Protein AF-A0A2P4T8M9-F1 (afdb_monomer)

Nearest PDB structures (foldseek):
  8hb0-assembly1_A  TM=9.190E-01  e=8.396E-16  Homo sapiens
  8hg7-assembly1_A  TM=9.127E-01  e=1.832E-15  Homo sapiens
  8hez-assembly1_A  TM=9.186E-01  e=4.626E-15  Homo sapiens
  7ynj-assembly1_A  TM=9.291E-01  e=1.227E-14  Homo sapiens
  8hin-assembly1_A  TM=9.058E-01  e=1.812E-14  Homo sapiens

Mean predicted aligned error: 9.79 Å

Sec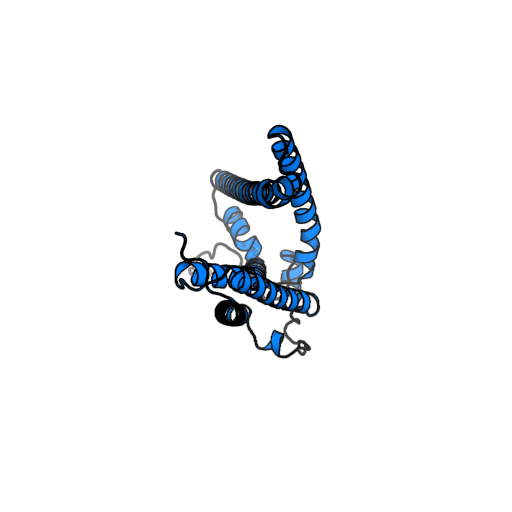ondary structure (DSSP, 8-state):
----------SS-GGGTS--SHHHHHHHHS-TT-SHHHHHHHHHHHHSPTTHHHHHHHHHHHHHHHHHHHHHHHHHHHIIIIIIHHH-TT--HHHHHHHHHHHHHHHHHHHHHHHHHHHHT-SS-HHHHHHHHHHHHHHHHHHHHHHHHH-TT--HHHHHHHHHHHHHHHHHHHHHHHHSPPPPTTSPP-S-HHHHT--HHHHHHHHHHHHHHHHHHHHHHSPPPP---

pLDDT: mean 81.2, std 16.47, range [28.23, 97.12]

Solvent-accessible surface area (backbone atoms only — not comparable to full-atom values): 12838 Å² total; per-residue (Å²): 135,88,81,88,69,91,70,76,78,70,89,60,68,56,73,79,46,59,41,84,50,44,67,61,16,31,74,77,55,76,20,52,72,35,27,70,85,53,38,63,66,47,49,45,65,73,70,43,57,90,64,58,34,59,52,52,53,51,52,52,52,51,53,50,51,51,53,52,50,51,54,42,50,54,52,19,48,49,46,35,58,66,48,46,36,66,78,40,79,83,66,50,71,72,52,47,54,50,51,26,54,51,44,36,54,51,53,51,53,52,54,61,67,44,50,63,57,66,61,66,66,60,53,62,61,66,66,57,54,56,48,44,56,44,36,35,58,46,29,21,56,51,29,46,52,51,40,59,71,76,34,95,58,60,25,72,68,5,42,51,53,9,36,52,51,20,43,50,54,22,49,50,53,52,52,50,43,72,74,52,63,83,69,59,93,93,54,87,80,82,61,58,68,79,63,69,76,47,52,56,69,60,47,20,55,51,41,19,51,54,14,37,49,39,21,50,52,38,18,69,77,40,82,72,67,78,86,84,121

Sequence (229 aa):
MQTHSRTFHCLCPPDAVACVDPEECTRVCGAAVGCSNIAYPKLVVELMPSGLRGLMIAVMMAALMSSLTSIFNSSSTLFTMDIWRRMRPGANERELLMVGRVVTVLLVALSVVWIPILQSSGGGQLYIYIQAVTSYLAPPVTAVFVLAVFWPRANEQGAFWGLMAGLALGLARMGLELAHPTPRCGVPDRRPWLLADLHYLHFAALLCATTGAVVVGGSLMTPPPPSDR

Organism: Bambusicola thoracicus (NCBI:txid9083)

Radius of gyration: 24.25 Å; Cα contacts (8 Å, |Δi|>4): 192; chains: 1; bounding box: 42×49×86 Å

Foldseek 3Di:
DDDDDPDPPPQDDCCQFPPPAQVSQCVRCVASQTNPQCVVLVCLCRPDDPPSSVVVVVVVVVVVVVVLCVVLQVVLCCCLPVPVCVVPVPDDPVRSVVSSVVSSVVVVVVVVVCVVLLSVLGHDDVVLVVVLLCLQQVLLVVLLVVCVVPPQLQDPQLNVVLNVVLNVVSVVLVVLCSVQRDDDPPDDRPRDPCNPVDDSNNVSVVSNVSSNVSRVVRSVPDDGDPPPD

Structure (mmCIF, N/CA/C/O backbone):
data_AF-A0A2P4T8M9-F1
#
_entry.id   AF-A0A2P4T8M9-F1
#
loop_
_atom_site.group_PDB
_atom_site.id
_atom_site.type_symbol
_atom_site.label_atom_id
_atom_site.label_alt_id
_atom_site.label_comp_id
_atom_site.label_asym_id
_atom_site.label_entity_id
_atom_site.label_seq_id
_atom_site.pdbx_PDB_ins_code
_atom_site.Cartn_x
_atom_site.Cartn_y
_atom_site.Cartn_z
_atom_site.occupancy
_atom_site.B_iso_or_equiv
_atom_site.auth_seq_id
_atom_site.auth_comp_id
_atom_site.auth_asym_id
_atom_site.auth_atom_id
_atom_site.pdbx_PDB_model_num
ATOM 1 N N . MET A 1 1 ? 11.685 -6.786 -59.386 1.00 32.84 1 MET A N 1
ATOM 2 C CA . MET A 1 1 ? 10.394 -6.181 -59.772 1.00 32.84 1 MET A CA 1
ATOM 3 C C . MET A 1 1 ? 9.628 -5.927 -58.488 1.00 32.84 1 MET A C 1
ATOM 5 O O . MET A 1 1 ? 9.461 -6.836 -57.690 1.00 32.84 1 MET A O 1
ATOM 9 N N . GLN A 1 2 ? 9.364 -4.657 -58.230 1.00 32.03 2 GLN A N 1
ATOM 10 C CA . GLN A 1 2 ? 9.046 -4.068 -56.936 1.00 32.03 2 GLN A CA 1
ATOM 11 C C . GLN A 1 2 ? 7.532 -4.139 -56.711 1.00 32.03 2 GLN A C 1
ATOM 13 O O . GLN A 1 2 ? 6.784 -3.387 -57.327 1.00 32.03 2 GLN A O 1
ATOM 18 N N . THR A 1 3 ? 7.059 -5.059 -55.872 1.00 28.23 3 THR A N 1
ATOM 19 C CA . THR A 1 3 ? 5.654 -5.083 -55.448 1.00 28.23 3 THR A CA 1
ATOM 20 C C . THR A 1 3 ? 5.484 -4.191 -54.229 1.00 28.23 3 THR A C 1
ATOM 22 O O . THR A 1 3 ? 5.778 -4.572 -53.099 1.00 28.23 3 THR A O 1
ATOM 25 N N . HIS A 1 4 ? 5.019 -2.973 -54.505 1.00 36.56 4 HIS A N 1
ATOM 26 C CA . HIS A 1 4 ? 4.410 -2.056 -53.553 1.00 36.56 4 HIS A CA 1
ATOM 27 C C . HIS A 1 4 ? 3.326 -2.783 -52.743 1.00 36.56 4 HIS A C 1
ATOM 29 O O . HIS A 1 4 ? 2.222 -3.003 -53.235 1.00 36.56 4 HIS A O 1
ATOM 35 N N . SER A 1 5 ? 3.624 -3.109 -51.488 1.00 30.94 5 SER A N 1
ATOM 36 C CA . SER A 1 5 ? 2.603 -3.330 -50.469 1.00 30.94 5 SER A CA 1
ATOM 37 C C . SER A 1 5 ? 2.742 -2.196 -49.467 1.00 30.94 5 SER A C 1
ATOM 39 O O . SER A 1 5 ? 3.822 -1.968 -48.928 1.00 30.94 5 SER A O 1
ATOM 41 N N . ARG A 1 6 ? 1.677 -1.407 -49.312 1.00 34.75 6 ARG A N 1
ATOM 42 C CA . ARG A 1 6 ? 1.600 -0.276 -48.383 1.00 34.75 6 ARG A CA 1
ATOM 43 C C . ARG A 1 6 ? 1.702 -0.804 -46.949 1.00 34.75 6 ARG A C 1
ATOM 45 O O . ARG A 1 6 ? 0.687 -1.046 -46.305 1.00 34.75 6 ARG A O 1
ATOM 52 N N . THR A 1 7 ? 2.915 -0.987 -46.449 1.00 30.83 7 THR A N 1
ATOM 53 C CA . THR A 1 7 ? 3.170 -1.174 -45.026 1.00 30.83 7 THR A CA 1
ATOM 54 C C . THR A 1 7 ? 2.994 0.175 -44.349 1.00 30.83 7 THR A C 1
ATOM 56 O O . THR A 1 7 ? 3.831 1.070 -44.451 1.00 30.83 7 THR A O 1
ATOM 59 N N . PHE A 1 8 ? 1.869 0.335 -43.653 1.00 30.20 8 PHE A N 1
ATOM 60 C CA . PHE A 1 8 ? 1.842 1.217 -42.495 1.00 30.20 8 PHE A CA 1
ATOM 61 C C . PHE A 1 8 ? 3.068 0.862 -41.651 1.00 30.20 8 PHE A C 1
ATOM 63 O O . PHE A 1 8 ? 3.209 -0.279 -41.214 1.00 30.20 8 PHE A O 1
ATOM 70 N N . HIS A 1 9 ? 3.988 1.810 -41.494 1.00 31.00 9 HIS A N 1
ATOM 71 C CA . HIS A 1 9 ? 5.084 1.695 -40.548 1.00 31.00 9 HIS A CA 1
ATOM 72 C C . HIS A 1 9 ? 4.468 1.523 -39.149 1.00 31.00 9 HIS A C 1
ATOM 74 O O . HIS A 1 9 ? 4.110 2.498 -38.492 1.00 31.00 9 HIS A O 1
ATOM 80 N N . CYS A 1 10 ? 4.305 0.280 -38.694 1.00 33.50 10 CYS A N 1
ATOM 81 C CA . CYS A 1 10 ? 4.175 -0.019 -37.276 1.00 33.50 10 CYS A CA 1
ATOM 82 C C . CYS A 1 10 ? 5.500 0.412 -36.640 1.00 33.50 10 CYS A C 1
ATOM 84 O O . CYS A 1 10 ? 6.525 -0.240 -36.813 1.00 33.50 10 CYS A O 1
ATOM 86 N N . LEU A 1 11 ? 5.492 1.578 -35.994 1.00 40.56 11 LEU A N 1
ATOM 87 C CA . LEU A 1 11 ? 6.675 2.312 -35.534 1.00 40.56 11 LEU A CA 1
ATOM 88 C C . LEU A 1 11 ? 7.393 1.667 -34.322 1.00 40.56 11 LEU A C 1
ATOM 90 O O . LEU A 1 11 ? 8.182 2.326 -33.659 1.00 40.56 11 LEU A O 1
ATOM 94 N N . CYS A 1 12 ? 7.136 0.394 -34.018 1.00 38.59 12 CYS A N 1
ATOM 95 C CA . CYS A 1 12 ? 7.795 -0.338 -32.940 1.00 38.59 12 CYS A CA 1
ATOM 96 C C . CYS A 1 12 ? 7.957 -1.801 -33.388 1.00 38.59 12 CYS A C 1
ATOM 98 O O . CYS A 1 12 ? 6.949 -2.412 -33.756 1.00 38.59 12 CYS A O 1
ATOM 100 N N . PRO A 1 13 ? 9.175 -2.373 -33.422 1.00 42.28 13 PRO A N 1
ATOM 101 C CA . PRO A 1 13 ? 9.333 -3.786 -33.733 1.00 42.28 13 PRO A CA 1
ATOM 102 C C . PRO A 1 13 ? 8.580 -4.603 -32.665 1.00 42.28 13 PRO A C 1
ATOM 104 O O . PRO A 1 13 ? 8.885 -4.456 -31.476 1.00 42.28 13 PRO A O 1
ATOM 107 N N . PRO A 1 14 ? 7.583 -5.429 -33.044 1.00 50.16 14 PRO A N 1
ATOM 108 C CA . PRO A 1 14 ? 6.792 -6.217 -32.092 1.00 50.16 14 PRO A CA 1
ATOM 109 C C . PRO A 1 14 ? 7.687 -7.090 -31.202 1.00 50.16 14 PRO A C 1
ATOM 111 O O . PRO A 1 14 ? 7.408 -7.250 -30.018 1.00 50.16 14 PRO A O 1
ATOM 114 N N . ASP A 1 15 ? 8.836 -7.507 -31.726 1.00 51.59 15 ASP A N 1
ATOM 115 C CA . ASP A 1 15 ? 9.839 -8.355 -31.078 1.00 51.59 15 ASP A CA 1
ATOM 116 C C . ASP A 1 15 ? 10.453 -7.740 -29.806 1.00 51.59 15 ASP A C 1
ATOM 118 O O . ASP A 1 15 ? 11.008 -8.446 -28.968 1.00 51.59 15 ASP A O 1
ATOM 122 N N . ALA A 1 16 ? 10.356 -6.416 -29.631 1.00 54.97 16 ALA A N 1
ATOM 123 C CA . ALA A 1 16 ? 11.050 -5.691 -28.569 1.00 54.97 16 ALA A CA 1
ATOM 124 C C . ALA A 1 16 ? 10.139 -5.245 -27.407 1.00 54.97 16 ALA A C 1
ATOM 126 O O . ALA A 1 16 ? 10.646 -4.700 -26.419 1.00 54.97 16 ALA A O 1
ATOM 127 N N . VAL A 1 17 ? 8.819 -5.428 -27.537 1.00 56.12 17 VAL A N 1
ATOM 128 C CA . VAL A 1 17 ? 7.802 -5.050 -26.531 1.00 56.12 17 VAL A CA 1
ATOM 129 C C . VAL A 1 17 ? 6.754 -6.155 -26.330 1.00 56.12 17 VAL A C 1
ATOM 131 O O . VAL A 1 17 ? 6.249 -6.325 -25.220 1.00 56.12 17 VAL A O 1
ATOM 134 N N . ALA A 1 18 ? 6.484 -6.946 -27.370 1.00 55.91 18 ALA A N 1
ATOM 135 C CA . ALA A 1 18 ? 5.624 -8.123 -27.375 1.00 55.91 18 ALA A CA 1
ATOM 136 C C . ALA A 1 18 ? 6.460 -9.359 -27.747 1.00 55.91 18 ALA A C 1
ATOM 138 O O . ALA A 1 18 ? 6.307 -9.951 -28.811 1.00 55.91 18 ALA A O 1
ATOM 139 N N . CYS A 1 19 ? 7.392 -9.727 -26.871 1.00 63.16 19 CYS A N 1
ATOM 140 C CA . CYS A 1 19 ? 8.111 -10.987 -26.999 1.00 63.16 19 CYS A CA 1
ATOM 141 C C . CYS A 1 19 ? 7.159 -12.152 -26.664 1.00 63.16 19 CYS A C 1
ATOM 143 O O . CYS A 1 19 ? 6.413 -12.094 -25.684 1.00 63.16 19 CYS A O 1
ATOM 145 N N . VAL A 1 20 ? 7.157 -13.182 -27.511 1.00 62.88 20 VAL A N 1
ATOM 146 C CA . VAL A 1 20 ? 6.341 -14.398 -27.336 1.00 62.88 20 VAL A CA 1
ATOM 147 C C . VAL A 1 20 ? 7.166 -15.512 -26.679 1.00 62.88 20 VAL A C 1
ATOM 149 O O . VAL A 1 20 ? 6.620 -16.318 -25.928 1.00 62.88 20 VAL A O 1
ATOM 152 N N . ASP A 1 21 ? 8.486 -15.513 -26.898 1.00 69.69 21 ASP A N 1
ATOM 153 C CA . ASP A 1 21 ? 9.412 -16.510 -26.360 1.00 69.69 21 ASP A CA 1
ATOM 154 C C . ASP A 1 21 ? 9.940 -16.128 -24.959 1.00 69.69 21 ASP A C 1
ATOM 156 O O . ASP A 1 21 ? 10.586 -15.084 -24.805 1.00 69.69 21 ASP A O 1
ATOM 160 N N . PRO A 1 22 ? 9.740 -16.973 -23.923 1.00 67.19 22 PRO A N 1
ATOM 161 C CA . PRO A 1 22 ? 10.106 -16.661 -22.535 1.00 67.19 22 PRO A CA 1
ATOM 162 C C . PRO A 1 22 ? 11.602 -16.395 -22.305 1.00 67.19 22 PRO A C 1
ATOM 164 O O . PRO A 1 22 ? 11.967 -15.602 -21.429 1.00 67.19 22 PRO A O 1
ATOM 167 N N . GLU A 1 23 ? 12.477 -17.056 -23.066 1.00 73.12 23 GLU A N 1
ATOM 168 C CA . GLU A 1 23 ? 13.934 -16.900 -22.959 1.00 73.12 23 GLU A CA 1
ATOM 169 C C . GLU A 1 23 ? 14.396 -15.548 -23.517 1.00 73.12 23 GLU A C 1
ATOM 171 O O . GLU A 1 23 ? 15.140 -14.826 -22.847 1.00 73.12 23 GLU A O 1
ATOM 176 N N . GLU A 1 24 ? 13.874 -15.147 -24.680 1.00 71.25 24 GLU A N 1
ATOM 177 C CA . GLU A 1 24 ? 14.165 -13.842 -25.282 1.00 71.25 24 GLU A CA 1
ATOM 178 C C . GLU A 1 24 ? 13.563 -12.705 -24.438 1.00 71.25 24 GLU A C 1
ATOM 180 O O . GLU A 1 24 ? 14.235 -11.709 -24.159 1.00 71.25 24 GLU A O 1
ATOM 185 N N . CYS A 1 25 ? 12.344 -12.891 -23.909 1.00 70.56 25 CYS A N 1
ATOM 186 C CA . CYS A 1 25 ? 11.736 -11.964 -22.951 1.00 70.56 25 CYS A CA 1
ATOM 187 C C . CYS A 1 25 ? 12.605 -11.762 -21.701 1.00 70.56 25 CYS A C 1
ATOM 189 O O . CYS A 1 25 ? 12.804 -10.633 -21.242 1.00 70.56 25 CYS A O 1
ATOM 191 N N . THR A 1 26 ? 13.159 -12.844 -21.150 1.00 73.19 26 THR A N 1
ATOM 192 C CA . THR A 1 26 ? 14.028 -12.766 -19.968 1.00 73.19 26 THR A CA 1
ATOM 193 C C . THR A 1 26 ? 15.333 -12.043 -20.294 1.00 73.19 26 THR A C 1
ATOM 195 O O . THR A 1 26 ? 15.782 -11.214 -19.503 1.00 73.19 26 THR A O 1
ATOM 198 N N . ARG A 1 27 ? 15.913 -12.288 -21.474 1.00 71.50 27 ARG A N 1
ATOM 199 C CA . ARG A 1 27 ? 17.153 -11.643 -21.921 1.00 71.50 27 ARG A CA 1
ATOM 200 C C . ARG A 1 27 ? 16.994 -10.139 -22.148 1.00 71.50 27 ARG A C 1
ATOM 202 O O . ARG A 1 27 ? 17.877 -9.373 -21.776 1.00 71.50 27 ARG A O 1
ATOM 209 N N . VAL A 1 28 ? 15.890 -9.716 -22.763 1.00 69.44 28 VAL A N 1
ATOM 210 C CA . VAL A 1 28 ? 15.664 -8.312 -23.145 1.00 69.44 28 VAL A CA 1
ATOM 211 C C . VAL A 1 28 ? 15.044 -7.500 -22.005 1.00 69.44 28 VAL A C 1
ATOM 213 O O . VAL A 1 28 ? 15.382 -6.331 -21.828 1.00 69.44 28 VAL A O 1
ATOM 216 N N . CYS A 1 29 ? 14.141 -8.101 -21.227 1.00 71.31 29 CYS A N 1
ATOM 217 C CA . CYS A 1 29 ? 13.274 -7.385 -20.286 1.00 71.31 29 CYS A CA 1
ATOM 218 C C . CYS A 1 29 ? 13.450 -7.817 -18.827 1.00 71.31 29 CYS A C 1
ATOM 220 O O . CYS A 1 29 ? 12.829 -7.228 -17.943 1.00 71.31 29 CYS A O 1
ATOM 222 N N . GLY A 1 30 ? 14.277 -8.832 -18.555 1.00 68.81 30 GLY A N 1
ATOM 223 C CA . GLY A 1 30 ? 14.476 -9.377 -17.209 1.00 68.81 30 GLY A CA 1
ATOM 224 C C . GLY A 1 30 ? 13.252 -10.111 -16.649 1.00 68.81 30 GLY A C 1
ATOM 225 O O . GLY A 1 30 ? 13.243 -10.471 -15.475 1.00 68.81 30 GLY A O 1
ATOM 226 N N . ALA A 1 31 ? 12.214 -10.324 -17.464 1.00 68.12 31 ALA A N 1
ATOM 227 C CA . ALA A 1 31 ? 10.965 -10.964 -17.072 1.00 68.12 31 ALA A CA 1
ATOM 228 C C . ALA A 1 31 ? 10.451 -11.871 -18.195 1.00 68.12 31 ALA A C 1
ATOM 230 O O . ALA A 1 31 ? 10.307 -11.435 -19.333 1.00 68.12 31 ALA A O 1
ATOM 231 N N . ALA A 1 32 ? 10.115 -13.117 -17.857 1.00 63.56 32 ALA A N 1
ATOM 232 C CA . ALA A 1 32 ? 9.674 -14.131 -18.820 1.00 63.56 32 ALA A CA 1
ATOM 233 C C . ALA A 1 32 ? 8.254 -13.908 -19.380 1.00 63.56 32 ALA A C 1
ATOM 235 O O . ALA A 1 32 ? 7.875 -14.552 -20.349 1.00 63.56 32 ALA A O 1
ATOM 236 N N . VAL A 1 33 ? 7.461 -13.020 -18.769 1.00 65.31 33 VAL A N 1
ATOM 237 C CA . VAL A 1 33 ? 6.037 -12.797 -19.101 1.00 65.31 33 VAL A CA 1
ATOM 238 C C . VAL A 1 33 ? 5.776 -11.592 -20.004 1.00 65.31 33 VAL A C 1
ATOM 240 O O . VAL A 1 33 ? 4.626 -11.271 -20.292 1.00 65.31 33 VAL A O 1
ATOM 243 N N . GLY A 1 34 ? 6.835 -10.890 -20.407 1.00 69.12 34 GLY A N 1
ATOM 244 C CA . GLY A 1 34 ? 6.752 -9.762 -21.326 1.00 69.12 34 GLY A CA 1
ATOM 245 C C . GLY A 1 34 ? 7.276 -8.439 -20.773 1.00 69.12 34 GLY A C 1
ATOM 246 O O . GLY A 1 34 ? 7.565 -8.264 -19.589 1.00 69.12 34 GLY A O 1
ATOM 247 N N . CYS A 1 35 ? 7.379 -7.468 -21.677 1.00 73.81 35 CYS A N 1
ATOM 248 C CA . CYS A 1 35 ? 8.095 -6.205 -21.486 1.00 73.81 35 CYS A CA 1
ATOM 249 C C . CYS A 1 35 ? 7.180 -5.028 -21.105 1.00 73.81 35 CYS A C 1
ATOM 251 O O . CYS A 1 35 ? 7.539 -3.863 -21.282 1.00 73.81 35 CYS A O 1
ATOM 253 N N . SER A 1 36 ? 5.985 -5.310 -20.579 1.00 78.75 36 SER A N 1
ATOM 254 C CA . SER A 1 36 ? 4.930 -4.308 -20.367 1.00 78.75 36 SER A CA 1
ATOM 255 C C . SER A 1 36 ? 5.363 -3.124 -19.492 1.00 78.75 36 SER A C 1
ATOM 257 O O . SER A 1 36 ? 4.905 -2.009 -19.717 1.00 78.75 36 SER A O 1
ATOM 259 N N . ASN A 1 37 ? 6.253 -3.341 -18.518 1.00 81.00 37 ASN A N 1
ATOM 260 C CA . ASN A 1 37 ? 6.717 -2.285 -17.608 1.00 81.00 37 ASN A CA 1
ATOM 261 C C . ASN A 1 37 ? 7.644 -1.266 -18.304 1.00 81.00 37 ASN A C 1
ATOM 263 O O . ASN A 1 37 ? 7.690 -0.106 -17.902 1.00 81.00 37 ASN A O 1
ATOM 267 N N . ILE A 1 38 ? 8.372 -1.683 -19.348 1.00 80.25 38 ILE A N 1
ATOM 268 C CA . ILE A 1 38 ? 9.314 -0.827 -20.094 1.00 80.25 38 ILE A CA 1
ATOM 269 C C . ILE A 1 38 ? 8.729 -0.296 -21.407 1.00 80.25 38 ILE A C 1
ATOM 271 O O . ILE A 1 38 ? 9.348 0.545 -22.058 1.00 80.25 38 ILE A O 1
ATOM 275 N N . ALA A 1 39 ? 7.535 -0.761 -21.784 1.00 83.50 39 ALA A N 1
ATOM 276 C CA . ALA A 1 39 ? 6.872 -0.410 -23.033 1.00 83.50 39 ALA A CA 1
ATOM 277 C C . ALA A 1 39 ? 6.708 1.107 -23.195 1.00 83.50 39 ALA A C 1
ATOM 279 O O . ALA A 1 39 ? 7.088 1.668 -24.219 1.00 83.50 39 ALA A O 1
ATOM 280 N N . TYR A 1 40 ? 6.200 1.784 -22.161 1.00 86.00 40 TYR A N 1
ATOM 281 C CA . TYR A 1 40 ? 5.934 3.220 -22.220 1.00 86.00 40 TYR A CA 1
ATOM 282 C C . TYR A 1 40 ? 7.216 4.073 -22.324 1.00 86.00 40 TYR A C 1
ATOM 284 O O . TYR A 1 40 ? 7.309 4.874 -23.257 1.00 86.00 40 TYR A O 1
ATOM 292 N N . PRO A 1 41 ? 8.249 3.891 -21.469 1.00 85.38 41 PRO A N 1
ATOM 293 C CA . PRO A 1 41 ? 9.521 4.599 -21.634 1.00 85.38 41 PRO A CA 1
ATOM 294 C C . PRO A 1 41 ? 10.192 4.349 -22.988 1.00 85.38 41 PRO A C 1
ATOM 296 O O . PRO A 1 41 ? 10.767 5.267 -23.570 1.00 85.38 41 PRO A O 1
ATOM 299 N N . LYS A 1 42 ? 10.105 3.120 -23.508 1.00 83.56 42 LYS A N 1
ATOM 300 C CA . LYS A 1 42 ? 10.696 2.750 -24.797 1.00 83.56 42 LYS A CA 1
ATOM 301 C C . LYS A 1 42 ? 10.000 3.450 -25.962 1.00 83.56 42 LYS A C 1
ATOM 303 O O . LYS A 1 42 ? 10.670 4.070 -26.781 1.00 83.56 42 LYS A O 1
ATOM 308 N N . LEU A 1 43 ? 8.667 3.470 -25.952 1.00 85.12 43 LEU A N 1
ATOM 309 C CA . LEU A 1 43 ? 7.853 4.213 -26.913 1.00 85.12 43 LEU A CA 1
ATOM 310 C C . LEU A 1 43 ? 8.204 5.709 -26.918 1.00 85.12 43 LEU A C 1
ATOM 312 O O . LEU A 1 43 ? 8.365 6.324 -27.968 1.00 85.12 43 LEU A O 1
ATOM 316 N N . VAL A 1 44 ? 8.376 6.289 -25.729 1.00 86.75 44 VAL A N 1
ATOM 317 C CA . VAL A 1 44 ? 8.754 7.696 -25.553 1.00 86.75 44 VAL A CA 1
ATOM 318 C C . VAL A 1 44 ? 10.120 8.010 -26.171 1.00 86.75 44 VAL A C 1
ATOM 320 O O . VAL A 1 44 ? 10.306 9.076 -26.755 1.00 86.75 44 VAL A O 1
ATOM 323 N N . VAL A 1 45 ? 11.077 7.092 -26.050 1.00 86.44 45 VAL A N 1
ATOM 324 C CA . VAL A 1 45 ? 12.442 7.270 -26.558 1.00 86.44 45 VAL A CA 1
ATOM 325 C C . VAL A 1 45 ? 12.539 7.043 -28.068 1.00 86.44 45 VAL A C 1
ATOM 327 O O . VAL A 1 45 ? 13.322 7.739 -28.716 1.00 86.44 45 VAL A O 1
ATOM 330 N N . GLU A 1 46 ? 11.771 6.096 -28.610 1.00 83.75 46 GLU A N 1
ATOM 331 C CA . GLU A 1 46 ? 11.823 5.697 -30.024 1.00 83.75 46 GLU A CA 1
ATOM 332 C C . GLU A 1 46 ? 10.962 6.584 -30.934 1.00 83.75 46 GLU A C 1
ATOM 334 O O . GLU A 1 46 ? 11.361 6.853 -32.065 1.00 83.75 46 GLU A O 1
ATOM 339 N N . LEU A 1 47 ? 9.805 7.065 -30.461 1.00 84.88 47 LEU A N 1
ATOM 340 C CA . LEU A 1 47 ? 8.854 7.788 -31.316 1.00 84.88 47 LEU A CA 1
ATOM 341 C C . LEU A 1 47 ? 9.014 9.308 -31.307 1.00 84.88 47 LEU A C 1
ATOM 343 O O . LEU A 1 47 ? 8.596 9.968 -32.259 1.00 84.88 47 LEU A O 1
ATOM 347 N N . MET A 1 48 ? 9.536 9.892 -30.225 1.00 85.81 48 MET A N 1
ATOM 348 C CA . MET A 1 48 ? 9.497 11.347 -30.068 1.00 85.81 48 MET A CA 1
ATOM 349 C C . MET A 1 48 ? 10.717 12.059 -30.657 1.00 85.81 48 MET A C 1
ATOM 351 O O . MET A 1 48 ? 11.851 11.607 -30.479 1.00 85.81 48 MET A O 1
ATOM 355 N N . PRO A 1 49 ? 10.507 13.224 -31.299 1.00 89.69 49 PRO A N 1
ATOM 356 C CA . PRO A 1 49 ? 11.588 14.007 -31.876 1.00 89.69 49 PRO A CA 1
ATOM 357 C C . PRO A 1 49 ? 12.517 14.578 -30.794 1.00 89.69 49 PRO A C 1
ATOM 359 O O . PRO A 1 49 ? 12.153 14.744 -29.620 1.00 89.69 49 PRO A O 1
ATOM 362 N N . SER A 1 50 ? 13.742 14.910 -31.207 1.00 86.38 50 SER A N 1
ATOM 363 C CA . SER A 1 50 ? 14.737 15.576 -30.363 1.00 86.38 50 SER A CA 1
ATOM 364 C C . SER A 1 50 ? 14.164 16.852 -29.736 1.00 86.38 50 SER A C 1
ATOM 366 O O . SER A 1 50 ? 13.477 17.622 -30.402 1.00 86.38 50 SER A O 1
ATOM 368 N N . GLY A 1 51 ? 14.429 17.079 -28.449 1.00 87.25 51 GLY A N 1
ATOM 369 C CA . GLY A 1 51 ? 13.800 18.144 -27.658 1.00 87.25 51 GLY A CA 1
ATOM 370 C C . GLY A 1 51 ? 12.611 17.629 -26.844 1.00 87.25 51 GLY A C 1
ATOM 371 O O . GLY A 1 51 ? 12.700 17.574 -25.617 1.00 87.25 51 GLY A O 1
ATOM 372 N N . LEU A 1 52 ? 11.547 17.150 -27.501 1.00 89.12 52 LEU A N 1
ATOM 373 C CA . LEU A 1 52 ? 10.365 16.598 -26.814 1.00 89.12 52 LEU A CA 1
ATOM 374 C C . LEU A 1 52 ? 10.682 15.317 -26.035 1.00 89.12 52 LEU A C 1
ATOM 376 O O . LEU A 1 52 ? 10.174 15.125 -24.931 1.00 89.12 52 LEU A O 1
ATOM 380 N N . ARG A 1 53 ? 11.593 14.481 -26.549 1.00 88.69 53 ARG A N 1
ATOM 381 C CA . ARG A 1 53 ? 12.103 13.315 -25.811 1.00 88.69 53 ARG A CA 1
ATOM 382 C C . ARG A 1 53 ? 12.706 13.705 -24.455 1.00 88.69 53 ARG A C 1
ATOM 384 O O . ARG A 1 53 ? 12.425 13.060 -23.450 1.00 88.69 53 ARG A O 1
ATOM 391 N N . GLY A 1 54 ? 13.530 14.756 -24.423 1.00 90.81 54 GLY A N 1
ATOM 392 C CA . GLY A 1 54 ? 14.167 15.234 -23.191 1.00 90.81 54 GLY A CA 1
ATOM 393 C C . GLY A 1 54 ? 13.149 15.813 -22.211 1.00 90.81 54 GLY A C 1
ATOM 394 O O . GLY A 1 54 ? 13.177 15.477 -21.028 1.00 90.81 54 GLY A O 1
ATOM 395 N N . LEU A 1 55 ? 12.202 16.603 -22.729 1.00 93.81 55 LEU A N 1
ATOM 396 C CA . LEU A 1 55 ? 11.086 17.144 -21.953 1.00 93.81 55 LEU A CA 1
ATOM 397 C C . LEU A 1 55 ? 10.286 16.024 -21.270 1.00 93.81 55 LEU A C 1
ATOM 399 O O . LEU A 1 55 ? 10.031 16.088 -20.072 1.00 93.81 55 LEU A O 1
ATOM 403 N N . MET A 1 56 ? 9.931 14.973 -22.006 1.00 94.06 56 MET A N 1
ATOM 404 C CA . MET A 1 56 ? 9.092 13.890 -21.486 1.00 94.06 56 MET A CA 1
ATOM 405 C C . MET A 1 56 ? 9.802 13.031 -20.440 1.00 94.06 56 MET A C 1
ATOM 407 O O . MET A 1 56 ? 9.190 12.659 -19.440 1.00 94.06 56 MET A O 1
ATOM 411 N N . ILE A 1 57 ? 11.102 12.771 -20.609 1.00 92.19 57 ILE A N 1
ATOM 412 C CA . ILE A 1 57 ? 11.898 12.089 -19.578 1.00 92.19 57 ILE A CA 1
ATOM 413 C C . ILE A 1 57 ? 11.993 12.959 -18.316 1.00 92.19 57 ILE A C 1
ATOM 415 O O . ILE A 1 57 ? 11.836 12.441 -17.210 1.00 92.19 57 ILE A O 1
ATOM 419 N N . ALA A 1 58 ? 12.189 14.274 -18.463 1.00 94.25 58 ALA A N 1
ATOM 420 C CA . ALA A 1 58 ? 12.230 15.198 -17.332 1.00 94.25 58 ALA A CA 1
ATOM 421 C C . ALA A 1 58 ? 10.894 15.235 -16.570 1.00 94.25 58 ALA A C 1
ATOM 423 O O . ALA A 1 58 ? 10.890 15.121 -15.345 1.00 94.25 58 ALA A O 1
ATOM 424 N N . VAL A 1 59 ? 9.762 15.318 -17.280 1.00 95.38 59 VAL A N 1
ATOM 425 C CA . VAL A 1 59 ? 8.416 15.286 -16.679 1.00 95.38 59 VAL A CA 1
ATOM 426 C C . VAL A 1 59 ? 8.167 13.968 -15.947 1.00 95.38 59 VAL A C 1
ATOM 428 O O . VAL A 1 59 ? 7.667 13.982 -14.826 1.00 95.38 59 VAL A O 1
ATOM 431 N N . MET A 1 60 ? 8.557 12.834 -16.533 1.00 94.06 60 MET A N 1
ATOM 432 C CA . MET A 1 60 ? 8.414 11.525 -15.893 1.00 94.06 60 MET A CA 1
ATOM 433 C C . MET A 1 60 ? 9.216 11.446 -14.588 1.00 94.06 60 MET A C 1
ATOM 435 O O . MET A 1 60 ? 8.677 11.038 -13.562 1.00 94.06 60 MET A O 1
ATOM 439 N N . MET A 1 61 ? 10.474 11.898 -14.592 1.00 94.88 61 MET A N 1
ATOM 440 C CA . MET A 1 61 ? 11.305 11.932 -13.383 1.00 94.88 61 MET A CA 1
ATOM 441 C C . MET A 1 61 ? 10.742 12.885 -12.323 1.00 94.88 61 MET A C 1
ATOM 443 O O . MET A 1 61 ? 10.706 12.537 -11.143 1.00 94.88 61 MET A O 1
ATOM 447 N N . ALA A 1 62 ? 10.246 14.057 -12.729 1.00 96.69 62 ALA A N 1
ATOM 448 C CA . ALA A 1 62 ? 9.613 15.012 -11.823 1.00 96.69 62 ALA A CA 1
ATOM 449 C C . ALA A 1 62 ? 8.334 14.444 -11.179 1.00 96.69 62 ALA A C 1
ATOM 451 O O . ALA A 1 62 ? 8.150 14.557 -9.966 1.00 96.69 62 ALA A O 1
ATOM 452 N N . ALA A 1 63 ? 7.478 13.782 -11.964 1.00 96.19 63 ALA A N 1
ATOM 453 C CA . ALA A 1 63 ? 6.257 13.142 -11.474 1.00 96.19 63 ALA A CA 1
ATOM 454 C C . ALA A 1 63 ? 6.554 11.996 -10.488 1.00 96.19 63 ALA A C 1
ATOM 456 O O . ALA A 1 63 ? 5.891 11.875 -9.452 1.00 96.19 63 ALA A O 1
ATOM 457 N N . LEU A 1 64 ? 7.589 11.194 -10.767 1.00 94.94 64 LEU A N 1
ATOM 458 C CA . LEU A 1 64 ? 8.064 10.145 -9.861 1.00 94.94 64 LEU A CA 1
ATOM 459 C C . LEU A 1 64 ? 8.577 10.737 -8.543 1.00 94.94 64 LEU A C 1
ATOM 461 O O . LEU A 1 64 ? 8.148 10.303 -7.475 1.00 94.94 64 LEU A O 1
ATOM 465 N N . MET A 1 65 ? 9.427 11.768 -8.603 1.00 95.81 65 MET A N 1
ATOM 466 C CA . MET A 1 65 ? 9.938 12.449 -7.408 1.00 95.81 65 MET A CA 1
ATOM 467 C C . MET A 1 65 ? 8.814 13.050 -6.558 1.00 95.81 65 MET A C 1
ATOM 469 O O . MET A 1 65 ? 8.842 12.935 -5.332 1.00 95.81 65 MET A O 1
ATOM 473 N N . SER A 1 66 ? 7.803 13.653 -7.189 1.00 97.12 66 SER A N 1
ATOM 474 C CA . SER A 1 66 ? 6.645 14.220 -6.489 1.00 97.12 66 SER A CA 1
ATOM 475 C C . SER A 1 66 ? 5.835 13.146 -5.753 1.00 97.12 66 SER A C 1
ATOM 477 O O . SER A 1 66 ? 5.544 13.298 -4.565 1.00 97.12 66 SER A O 1
ATOM 479 N N . SER A 1 67 ? 5.553 12.025 -6.421 1.00 96.69 67 SER A N 1
ATOM 480 C CA . SER A 1 67 ? 4.798 10.908 -5.839 1.00 96.69 67 SER A CA 1
ATOM 481 C C . SER A 1 67 ? 5.548 10.274 -4.665 1.00 96.69 67 SER A C 1
ATOM 483 O O . SER A 1 67 ? 4.977 10.094 -3.590 1.00 96.69 67 SER A O 1
ATOM 485 N N . LEU A 1 68 ? 6.850 10.009 -4.832 1.00 95.06 68 LEU A N 1
ATOM 486 C CA . LEU A 1 68 ? 7.700 9.472 -3.765 1.00 95.06 68 LEU A CA 1
ATOM 487 C C . LEU A 1 68 ? 7.764 10.421 -2.565 1.00 95.06 68 LEU A C 1
ATOM 489 O O . LEU A 1 68 ? 7.596 9.991 -1.426 1.00 95.06 68 LEU A O 1
ATOM 493 N N . THR A 1 69 ? 7.943 11.720 -2.814 1.00 94.62 69 THR A N 1
ATOM 494 C CA . THR A 1 69 ? 7.973 12.733 -1.751 1.00 94.62 69 THR A CA 1
ATOM 495 C C . THR A 1 69 ? 6.654 12.769 -0.979 1.00 94.62 69 THR A C 1
ATOM 497 O O . THR A 1 69 ? 6.671 12.827 0.247 1.00 94.62 69 THR A O 1
ATOM 500 N N . SER A 1 70 ? 5.510 12.695 -1.667 1.00 95.88 70 SER A N 1
ATOM 501 C CA . SER A 1 70 ? 4.186 12.679 -1.032 1.00 95.88 70 SER A CA 1
ATOM 502 C C . SER A 1 70 ? 3.976 11.439 -0.152 1.00 95.88 70 SER A C 1
ATOM 504 O O . SER A 1 70 ? 3.546 11.561 1.000 1.00 95.88 70 SER A O 1
ATOM 506 N N . ILE A 1 71 ? 4.346 10.255 -0.650 1.00 95.50 71 ILE A N 1
ATOM 507 C CA . ILE A 1 71 ? 4.216 8.985 0.081 1.00 95.50 71 ILE A CA 1
ATOM 508 C C . ILE A 1 71 ? 5.107 8.977 1.326 1.00 95.50 71 ILE A C 1
ATOM 510 O O . ILE A 1 71 ? 4.642 8.647 2.418 1.00 95.50 71 ILE A O 1
ATOM 514 N N . PHE A 1 72 ? 6.377 9.367 1.200 1.00 95.31 72 PHE A N 1
ATOM 515 C CA . PHE A 1 72 ? 7.290 9.365 2.343 1.00 95.31 72 PHE A CA 1
ATOM 516 C C . PHE A 1 72 ? 6.947 10.441 3.374 1.00 95.31 72 PHE A C 1
ATOM 518 O O . PHE A 1 72 ? 7.027 10.175 4.572 1.00 95.31 72 PHE A O 1
ATOM 525 N N . ASN A 1 73 ? 6.509 11.625 2.936 1.00 93.25 73 ASN A N 1
ATOM 526 C CA . ASN A 1 73 ? 6.117 12.700 3.846 1.00 93.25 73 ASN A CA 1
ATOM 527 C C . ASN A 1 73 ? 4.859 12.320 4.644 1.00 93.25 73 ASN A C 1
ATOM 529 O O . ASN A 1 73 ? 4.887 12.345 5.872 1.00 93.25 73 ASN A O 1
ATOM 533 N N . SER A 1 74 ? 3.804 11.848 3.973 1.00 96.12 74 SER A N 1
ATOM 534 C CA . SER A 1 74 ? 2.580 11.397 4.654 1.00 96.12 74 SER A CA 1
ATOM 535 C C . SER A 1 74 ? 2.836 10.232 5.617 1.00 96.12 74 SER A C 1
ATOM 537 O O . SER A 1 74 ? 2.385 10.275 6.761 1.00 96.12 74 SER A O 1
ATOM 539 N N . SER A 1 75 ? 3.628 9.236 5.206 1.00 95.31 75 SER A N 1
ATOM 540 C CA . SER A 1 75 ? 3.994 8.098 6.064 1.00 95.31 75 SER A CA 1
ATOM 541 C C . SER A 1 75 ? 4.802 8.538 7.286 1.00 95.31 75 SER A C 1
ATOM 543 O O . SER A 1 75 ? 4.571 8.064 8.399 1.00 95.31 75 SER A O 1
ATOM 545 N N . SER A 1 76 ? 5.727 9.485 7.101 1.00 95.19 76 SER A N 1
ATOM 546 C CA . SER A 1 76 ? 6.480 10.077 8.202 1.00 95.19 76 SER A CA 1
ATOM 547 C C . SER A 1 76 ? 5.577 10.844 9.165 1.00 95.19 76 SER A C 1
ATOM 549 O O . SER A 1 76 ? 5.822 10.778 10.367 1.00 95.19 76 SER A O 1
ATOM 551 N N . THR A 1 77 ? 4.578 11.584 8.675 1.00 93.94 77 THR A N 1
ATOM 552 C CA . THR A 1 77 ? 3.623 12.303 9.529 1.00 93.94 77 THR A CA 1
ATOM 553 C C . THR A 1 77 ? 2.745 11.342 10.319 1.00 93.94 77 THR A C 1
ATOM 555 O O . THR A 1 77 ? 2.583 11.542 11.518 1.00 93.94 77 THR A O 1
ATOM 558 N N . LEU A 1 78 ? 2.234 10.279 9.689 1.00 94.06 78 LEU A N 1
ATOM 559 C CA . LEU A 1 78 ? 1.476 9.234 10.386 1.00 94.06 78 LEU A CA 1
ATOM 560 C C . LEU A 1 78 ? 2.314 8.618 11.510 1.00 94.06 78 LEU A C 1
ATOM 562 O O . LEU A 1 78 ? 1.864 8.526 12.647 1.00 94.06 78 LEU A O 1
ATOM 566 N N . PHE A 1 79 ? 3.577 8.277 11.245 1.00 94.62 79 PHE A N 1
ATOM 567 C CA . PHE A 1 79 ? 4.445 7.723 12.283 1.00 94.62 79 PHE A CA 1
ATOM 568 C C . PHE A 1 79 ? 4.717 8.718 13.425 1.00 94.62 79 PHE A C 1
ATOM 570 O O . PHE A 1 79 ? 4.662 8.354 14.600 1.00 94.62 79 PHE A O 1
ATOM 577 N N . THR A 1 80 ? 5.015 9.984 13.123 1.00 93.88 80 THR A N 1
ATOM 578 C CA . THR A 1 80 ? 5.335 10.966 14.170 1.00 93.88 80 THR A CA 1
ATOM 579 C C . THR A 1 80 ? 4.112 11.372 14.990 1.00 93.88 80 THR A C 1
ATOM 581 O O . THR A 1 80 ? 4.210 11.512 16.210 1.00 93.88 80 THR A O 1
ATOM 584 N N . MET A 1 81 ? 2.958 11.547 14.355 1.00 90.94 81 MET A N 1
ATOM 585 C CA . MET A 1 81 ? 1.748 12.021 15.023 1.00 90.94 81 MET A CA 1
ATOM 586 C C . MET A 1 81 ? 0.978 10.890 15.702 1.00 90.94 81 MET A C 1
ATOM 588 O O . MET A 1 81 ? 0.572 11.060 16.851 1.00 90.94 81 MET A O 1
ATOM 592 N N . ASP A 1 82 ? 0.842 9.730 15.058 1.00 91.12 82 ASP A 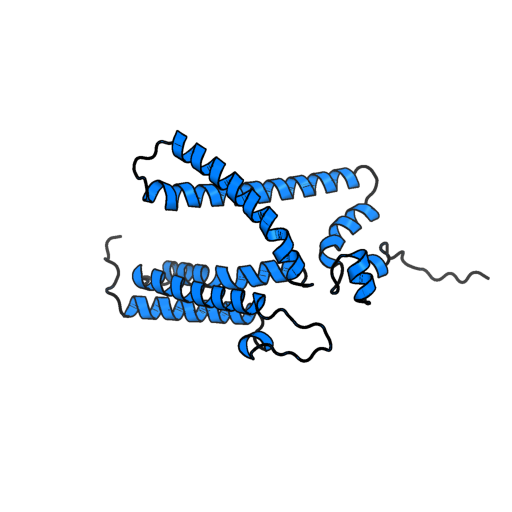N 1
ATOM 593 C CA . ASP A 1 82 ? -0.019 8.658 15.570 1.00 91.12 82 ASP A CA 1
ATOM 594 C C . ASP A 1 82 ? 0.735 7.715 16.517 1.00 91.12 82 ASP A C 1
ATOM 596 O O . ASP A 1 82 ? 0.149 7.190 17.468 1.00 91.12 82 ASP A O 1
ATOM 600 N N . ILE A 1 83 ? 2.043 7.521 16.298 1.00 92.12 83 ILE A N 1
ATOM 601 C CA . ILE A 1 83 ? 2.878 6.606 17.093 1.00 92.12 83 ILE A CA 1
ATOM 602 C C . ILE A 1 83 ? 3.772 7.390 18.060 1.00 92.12 83 ILE A C 1
ATOM 604 O O . ILE A 1 83 ? 3.660 7.225 19.278 1.00 92.12 83 ILE A O 1
ATOM 608 N N . TRP A 1 84 ? 4.646 8.270 17.553 1.00 91.69 84 TRP A N 1
ATOM 609 C CA . TRP A 1 84 ? 5.655 8.936 18.391 1.00 91.69 84 TRP A CA 1
ATOM 610 C C . TRP A 1 84 ? 5.034 9.861 19.438 1.00 91.69 84 TRP A C 1
ATOM 612 O O . TRP A 1 84 ? 5.366 9.769 20.619 1.00 91.69 84 TRP A O 1
ATOM 622 N N . ARG A 1 85 ? 4.085 10.714 19.039 1.00 89.25 85 ARG A N 1
ATOM 623 C CA . ARG A 1 85 ? 3.407 11.635 19.962 1.00 89.25 85 ARG A CA 1
ATOM 624 C C . ARG A 1 85 ? 2.561 10.903 21.006 1.00 89.25 85 ARG A C 1
ATOM 626 O O . ARG A 1 85 ? 2.437 11.390 22.125 1.00 89.25 85 ARG A O 1
ATOM 633 N N . ARG A 1 86 ? 2.025 9.721 20.679 1.00 89.00 86 ARG A N 1
ATOM 634 C CA . ARG A 1 86 ? 1.270 8.886 21.627 1.00 89.00 86 ARG A CA 1
ATOM 635 C C . ARG A 1 86 ? 2.185 8.211 22.654 1.00 89.00 86 ARG A C 1
ATOM 637 O O . ARG A 1 86 ? 1.818 8.140 23.821 1.00 89.00 86 ARG A O 1
ATOM 644 N N . MET A 1 87 ? 3.385 7.780 22.249 1.00 90.50 87 MET A N 1
ATOM 645 C CA . MET A 1 87 ? 4.411 7.271 23.176 1.00 90.50 87 MET A CA 1
ATOM 646 C C . MET A 1 87 ? 5.052 8.376 24.022 1.00 90.50 87 MET A C 1
ATOM 648 O O . MET A 1 87 ? 5.360 8.149 25.191 1.00 90.50 87 MET A O 1
ATOM 652 N N . ARG A 1 88 ? 5.261 9.571 23.453 1.00 88.81 88 ARG A N 1
ATOM 653 C CA . ARG A 1 88 ? 5.856 10.721 24.145 1.00 88.81 88 ARG A CA 1
ATOM 654 C C . ARG A 1 88 ? 4.967 11.970 24.013 1.00 88.81 88 ARG A C 1
ATOM 656 O O . ARG A 1 88 ? 5.255 12.845 23.195 1.00 88.81 88 ARG A O 1
ATOM 663 N N . PRO A 1 89 ? 3.935 12.109 24.868 1.00 82.19 89 PRO A N 1
ATOM 664 C CA . PRO A 1 89 ? 2.949 13.196 24.787 1.00 82.19 89 PRO A CA 1
ATOM 665 C C . PRO A 1 89 ? 3.530 14.613 24.912 1.00 82.19 89 PRO A C 1
ATOM 667 O O . PRO A 1 89 ? 2.916 15.569 24.448 1.00 82.19 89 PRO A O 1
ATOM 670 N N . GLY A 1 90 ? 4.715 14.751 25.518 1.00 83.31 90 GLY A N 1
ATOM 671 C CA . GLY A 1 90 ? 5.433 16.020 25.692 1.00 83.31 90 GLY A CA 1
ATOM 672 C C . GLY A 1 90 ? 6.557 16.275 24.681 1.00 83.31 90 GLY A C 1
ATOM 673 O O . GLY A 1 90 ? 7.470 17.040 24.986 1.00 83.31 90 GLY A O 1
ATOM 674 N N . ALA A 1 91 ? 6.565 15.598 23.529 1.00 85.50 91 ALA A N 1
ATOM 675 C CA . ALA A 1 91 ? 7.595 15.803 22.512 1.00 85.50 91 ALA A CA 1
ATOM 676 C C . ALA A 1 91 ? 7.542 17.230 21.933 1.00 85.50 91 ALA A C 1
ATOM 678 O O . ALA A 1 91 ? 6.481 17.734 21.565 1.00 85.50 91 ALA A O 1
ATOM 679 N N . ASN A 1 92 ? 8.706 17.874 21.839 1.00 90.19 92 ASN A N 1
ATOM 680 C CA . ASN A 1 92 ? 8.830 19.224 21.290 1.00 90.19 92 ASN A CA 1
ATOM 681 C C . ASN A 1 92 ? 8.707 19.205 19.751 1.00 90.19 92 ASN A C 1
ATOM 683 O O . ASN A 1 92 ? 9.048 18.212 19.109 1.00 90.19 92 ASN A O 1
ATOM 687 N N . GLU A 1 93 ? 8.308 20.312 19.122 1.00 89.25 93 GLU A N 1
ATOM 688 C CA . GLU A 1 93 ? 8.147 20.390 17.658 1.00 89.25 93 GLU A CA 1
ATOM 689 C C . GLU A 1 93 ? 9.447 20.063 16.911 1.00 89.25 93 GLU A C 1
ATOM 691 O O . GLU A 1 93 ? 9.449 19.322 15.928 1.00 89.25 93 GLU A O 1
ATOM 696 N N . ARG A 1 94 ? 10.589 20.544 17.424 1.00 91.25 94 ARG A N 1
ATOM 697 C CA . ARG A 1 94 ? 11.917 20.241 16.859 1.00 91.25 94 ARG A CA 1
ATOM 698 C C . ARG A 1 94 ? 12.237 18.748 16.890 1.00 91.25 94 ARG A C 1
ATOM 700 O O . ARG A 1 94 ? 12.888 18.245 15.980 1.00 91.25 94 ARG A O 1
ATOM 707 N N . GLU A 1 95 ? 11.788 18.052 17.929 1.00 91.81 95 GLU A N 1
ATOM 708 C CA . GLU A 1 95 ? 11.967 16.608 18.058 1.00 91.81 95 GLU A CA 1
ATOM 709 C C . GLU A 1 95 ? 11.107 15.863 17.039 1.00 91.81 95 GLU A C 1
ATOM 711 O O . GLU A 1 95 ? 11.633 15.019 16.320 1.00 91.81 95 GLU A O 1
ATOM 716 N N . LEU A 1 96 ? 9.828 16.232 16.896 1.00 90.31 96 LEU A N 1
ATOM 717 C CA . LEU A 1 96 ? 8.937 15.653 15.884 1.00 90.31 96 LEU A CA 1
ATOM 718 C C . LEU A 1 96 ? 9.505 15.804 14.466 1.00 90.31 96 LEU A C 1
ATOM 720 O O . LEU A 1 96 ? 9.480 14.853 13.685 1.00 90.31 96 LEU A O 1
ATOM 724 N N . LEU A 1 97 ? 10.065 16.975 14.145 1.00 92.12 97 LEU A N 1
ATOM 725 C CA . LEU A 1 97 ? 10.700 17.226 12.849 1.00 92.12 97 LEU A CA 1
ATOM 726 C C . LEU A 1 97 ? 11.958 16.369 12.635 1.00 92.12 97 LEU A C 1
ATOM 728 O O . LEU A 1 97 ? 12.171 15.862 11.533 1.00 92.12 97 LEU A O 1
ATOM 732 N N . MET A 1 98 ? 12.789 16.187 13.667 1.00 93.81 98 MET A N 1
ATOM 733 C CA . MET A 1 98 ? 13.968 15.318 13.580 1.00 93.81 98 MET A CA 1
ATOM 734 C C . MET A 1 98 ? 13.574 13.851 13.402 1.00 93.81 98 MET A C 1
ATOM 736 O O . MET A 1 98 ? 14.090 13.194 12.499 1.00 93.81 98 MET A O 1
ATOM 740 N N . VAL A 1 99 ? 12.624 13.358 14.200 1.00 93.75 99 VAL A N 1
ATOM 741 C CA . VAL A 1 99 ? 12.118 11.982 14.094 1.00 93.75 99 VAL A CA 1
ATOM 742 C C . VAL A 1 99 ? 11.510 11.745 12.716 1.00 93.75 99 VAL A C 1
ATOM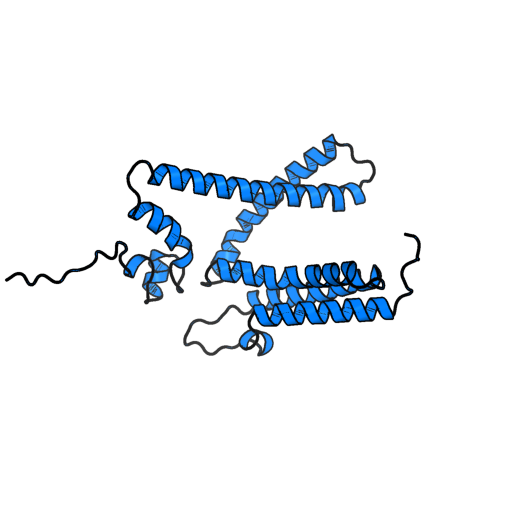 744 O O . VAL A 1 99 ? 11.821 10.738 12.089 1.00 93.75 99 VAL A O 1
ATOM 747 N N . GLY A 1 100 ? 10.731 12.692 12.186 1.00 93.62 100 GLY A N 1
ATOM 748 C CA . GLY A 1 100 ? 10.154 12.556 10.849 1.00 93.62 100 GLY A CA 1
ATOM 749 C C . GLY A 1 100 ? 11.207 12.428 9.739 1.00 93.62 100 GLY A C 1
ATOM 750 O O . GLY A 1 100 ? 11.116 11.559 8.868 1.00 93.62 100 GLY A O 1
ATOM 751 N N . ARG A 1 101 ? 12.284 13.221 9.805 1.00 94.44 101 ARG A N 1
ATOM 752 C CA . ARG A 1 101 ? 13.411 13.090 8.863 1.00 94.44 101 ARG A CA 1
ATOM 753 C C . ARG A 1 101 ? 14.100 11.729 8.975 1.00 94.44 101 ARG A C 1
ATOM 755 O O . ARG A 1 101 ? 14.397 11.124 7.949 1.00 94.44 101 ARG A O 1
ATOM 762 N N . VAL A 1 102 ? 14.321 11.233 10.194 1.00 95.56 102 VAL A N 1
ATOM 763 C CA . VAL A 1 102 ? 14.930 9.910 10.426 1.00 95.56 102 VAL A CA 1
ATOM 764 C C . VAL A 1 102 ? 14.041 8.795 9.875 1.00 95.56 102 VAL A C 1
ATOM 766 O O . VAL A 1 102 ? 14.525 7.931 9.149 1.00 95.56 102 VAL A O 1
ATOM 769 N N . VAL A 1 103 ? 12.737 8.842 10.149 1.00 95.25 103 VAL A N 1
ATOM 770 C CA . VAL A 1 103 ? 11.759 7.871 9.635 1.00 95.25 103 VAL A CA 1
ATOM 771 C C . VAL A 1 103 ? 11.736 7.881 8.110 1.00 95.25 103 VAL A C 1
ATOM 773 O O . VAL A 1 103 ? 11.767 6.820 7.499 1.00 95.25 103 VAL A O 1
ATOM 776 N N . THR A 1 104 ? 11.769 9.059 7.483 1.00 95.06 104 THR A N 1
ATOM 777 C CA . THR A 1 104 ? 11.838 9.179 6.018 1.00 95.06 104 THR A CA 1
ATOM 778 C C . THR A 1 104 ? 13.071 8.469 5.449 1.00 95.06 104 THR A C 1
ATOM 780 O O . THR A 1 104 ? 12.950 7.692 4.505 1.00 95.06 104 THR A O 1
ATOM 783 N N . VAL A 1 105 ? 14.252 8.678 6.042 1.00 95.62 105 VAL A N 1
ATOM 784 C CA . VAL A 1 105 ? 15.491 8.003 5.614 1.00 95.62 105 VAL A CA 1
ATOM 785 C C . VAL A 1 105 ? 15.388 6.484 5.793 1.00 95.62 105 VAL A C 1
ATOM 787 O O . VAL A 1 105 ? 15.772 5.736 4.894 1.00 95.62 105 VAL A O 1
ATOM 790 N N . LEU A 1 106 ? 14.826 6.020 6.912 1.00 95.44 106 LEU A N 1
ATOM 791 C CA . LEU A 1 106 ? 14.607 4.594 7.168 1.00 95.44 106 LEU A CA 1
ATOM 792 C C . LEU A 1 106 ? 13.634 3.965 6.158 1.00 95.44 106 LEU A C 1
ATOM 794 O O . LEU A 1 106 ? 13.904 2.877 5.652 1.00 95.44 106 LEU A O 1
ATOM 798 N N . LEU A 1 107 ? 12.539 4.651 5.819 1.00 93.94 107 LEU A N 1
ATOM 799 C CA . LEU A 1 107 ? 11.568 4.189 4.822 1.00 93.94 107 LEU A CA 1
ATOM 800 C C . LEU A 1 107 ? 12.188 4.091 3.423 1.00 93.94 107 LEU A C 1
ATOM 802 O O . LEU A 1 107 ? 11.934 3.121 2.705 1.00 93.94 107 LEU A O 1
ATOM 806 N N . VAL A 1 108 ? 13.037 5.051 3.043 1.00 94.62 108 VAL A N 1
ATOM 807 C CA . VAL A 1 108 ? 13.784 4.998 1.776 1.00 94.62 108 VAL A CA 1
ATOM 808 C C . VAL A 1 108 ? 14.740 3.804 1.765 1.00 94.62 108 VAL A C 1
ATOM 810 O O . VAL A 1 108 ? 14.750 3.045 0.796 1.00 94.62 108 VAL A O 1
ATOM 813 N N . ALA A 1 109 ? 15.495 3.583 2.845 1.00 95.25 109 ALA A N 1
ATOM 814 C CA . ALA A 1 109 ? 16.400 2.440 2.952 1.00 95.25 109 ALA A CA 1
ATOM 815 C C . ALA A 1 109 ? 15.648 1.101 2.846 1.00 95.25 109 ALA A C 1
ATOM 817 O O . ALA A 1 109 ? 16.046 0.232 2.070 1.00 95.25 109 ALA A O 1
ATOM 818 N N . LEU A 1 110 ? 14.521 0.959 3.552 1.00 94.12 110 LEU A N 1
ATOM 819 C CA . LEU A 1 110 ? 13.672 -0.231 3.477 1.00 94.12 110 LEU A CA 1
ATOM 820 C C . LEU A 1 110 ? 13.119 -0.453 2.060 1.00 94.12 110 LEU A C 1
ATOM 822 O O . LEU A 1 110 ? 13.107 -1.583 1.579 1.00 94.12 110 LEU A O 1
ATOM 826 N N . SER A 1 111 ? 12.725 0.620 1.368 1.00 91.94 111 SER A N 1
ATOM 827 C CA . SER A 1 111 ? 12.228 0.552 -0.013 1.00 91.94 111 SER A CA 1
ATOM 828 C C . SER A 1 111 ? 13.287 0.012 -0.979 1.00 91.94 111 SER A C 1
ATOM 830 O O . SER A 1 111 ? 12.970 -0.812 -1.833 1.00 91.94 111 SER A O 1
ATOM 832 N N . VAL A 1 112 ? 14.554 0.420 -0.822 1.00 92.88 112 VAL A N 1
ATOM 833 C CA . VAL A 1 112 ? 15.677 -0.093 -1.630 1.00 92.88 112 VAL A CA 1
ATOM 834 C C . VAL A 1 112 ? 15.938 -1.572 -1.335 1.00 92.88 112 VAL A C 1
ATOM 836 O O . VAL A 1 112 ? 16.123 -2.359 -2.262 1.00 92.88 112 VAL A O 1
ATOM 839 N N . VAL A 1 113 ? 15.888 -1.971 -0.060 1.00 92.94 113 VAL A N 1
ATOM 840 C CA . VAL A 1 113 ? 16.039 -3.376 0.361 1.00 92.94 113 VAL A CA 1
ATOM 841 C C . VAL A 1 113 ? 14.901 -4.262 -0.168 1.00 92.94 113 VAL A C 1
ATOM 843 O O . VAL A 1 113 ? 15.101 -5.458 -0.366 1.00 92.94 113 VAL A O 1
ATOM 846 N N . TRP A 1 114 ? 13.727 -3.694 -0.455 1.00 87.44 114 TRP A N 1
ATOM 847 C CA . TRP A 1 114 ? 12.569 -4.435 -0.963 1.00 87.44 114 TRP A CA 1
ATOM 848 C C . TRP A 1 114 ? 12.615 -4.738 -2.474 1.00 87.44 114 TRP A C 1
ATOM 850 O O . TRP A 1 114 ? 11.934 -5.649 -2.947 1.00 87.44 114 TRP A O 1
ATOM 860 N N . ILE A 1 115 ? 13.437 -4.021 -3.249 1.00 88.00 115 ILE A N 1
ATOM 861 C CA . ILE A 1 115 ? 13.595 -4.219 -4.704 1.00 88.00 115 ILE A CA 1
ATOM 862 C C . ILE A 1 115 ? 13.907 -5.681 -5.103 1.00 88.00 115 ILE A C 1
ATOM 864 O O . ILE A 1 115 ? 13.231 -6.189 -6.001 1.00 88.00 115 ILE A O 1
ATOM 868 N N . PRO A 1 116 ? 14.870 -6.400 -4.487 1.00 84.06 116 PRO A N 1
ATOM 869 C CA . PRO A 1 116 ? 15.164 -7.786 -4.867 1.00 84.06 116 PRO A CA 1
ATOM 870 C C . PRO A 1 116 ? 13.985 -8.739 -4.635 1.00 84.06 116 PRO A C 1
ATOM 872 O O . PRO A 1 116 ? 13.786 -9.670 -5.414 1.00 84.06 116 PRO A O 1
ATOM 875 N N . ILE A 1 117 ? 13.163 -8.492 -3.610 1.00 81.75 117 ILE A N 1
ATOM 876 C CA . ILE A 1 117 ? 11.971 -9.305 -3.328 1.00 81.75 117 ILE A CA 1
ATOM 877 C C . ILE A 1 117 ? 10.977 -9.165 -4.484 1.00 81.75 117 ILE A C 1
ATOM 879 O O . ILE A 1 117 ? 10.488 -10.167 -5.008 1.00 81.75 117 ILE A O 1
ATOM 883 N N . LEU A 1 118 ? 10.758 -7.933 -4.951 1.00 79.12 118 LEU A N 1
ATOM 884 C CA . LEU A 1 118 ? 9.900 -7.650 -6.101 1.00 79.12 118 LEU A CA 1
ATOM 885 C C . LEU A 1 118 ? 10.389 -8.348 -7.382 1.00 79.12 118 LEU A C 1
ATOM 887 O O . LEU A 1 118 ? 9.578 -8.856 -8.151 1.00 79.12 118 LEU A O 1
ATOM 891 N N . GLN A 1 119 ? 11.706 -8.417 -7.597 1.00 75.06 119 GLN A N 1
ATOM 892 C CA . GLN A 1 119 ? 12.293 -9.126 -8.740 1.00 75.06 119 GLN A CA 1
ATOM 893 C C . GLN A 1 119 ? 12.137 -10.651 -8.624 1.00 75.06 119 GLN A C 1
ATOM 895 O O . GLN A 1 119 ? 11.870 -11.324 -9.620 1.00 75.06 119 GLN A O 1
ATOM 900 N N . SER A 1 120 ? 12.255 -11.199 -7.410 1.00 68.62 120 SER A N 1
ATOM 901 C CA . SER A 1 120 ? 12.122 -12.638 -7.147 1.00 68.62 120 SER A CA 1
ATOM 902 C C . SER A 1 120 ? 10.698 -13.171 -7.329 1.00 68.62 120 SER A C 1
ATOM 904 O O . SER A 1 120 ? 10.525 -14.331 -7.695 1.00 68.62 120 SER A O 1
ATOM 906 N N . SER A 1 121 ? 9.684 -12.312 -7.171 1.00 62.41 121 SER A N 1
ATOM 907 C CA . SER A 1 121 ? 8.270 -12.655 -7.380 1.00 62.41 121 SER A CA 1
ATOM 908 C C . SER A 1 121 ? 7.896 -12.909 -8.853 1.00 62.41 121 SER A C 1
ATOM 910 O O . SER A 1 121 ? 6.722 -13.104 -9.159 1.00 62.41 121 SER A O 1
ATOM 912 N N . GLY A 1 122 ? 8.879 -12.952 -9.760 1.00 53.84 122 GLY A N 1
ATOM 913 C CA . GLY A 1 122 ? 8.829 -13.800 -10.948 1.00 53.84 122 GLY A CA 1
ATOM 914 C C . GLY A 1 122 ? 7.682 -13.513 -11.910 1.00 53.84 122 GLY A C 1
ATOM 915 O O . GLY A 1 122 ? 6.817 -14.356 -12.111 1.00 53.84 122 GLY A O 1
ATOM 916 N N . GLY A 1 123 ? 7.743 -12.365 -12.586 1.00 56.12 123 GLY A N 1
ATOM 917 C CA . GLY A 1 123 ? 7.080 -12.203 -13.877 1.00 56.12 123 GLY A CA 1
ATOM 918 C C . GLY A 1 123 ? 5.559 -12.057 -13.824 1.00 56.12 123 GLY A C 1
ATOM 919 O O . GLY A 1 123 ? 4.863 -12.660 -14.616 1.00 56.12 123 GLY A O 1
ATOM 920 N N . GLY A 1 124 ? 5.014 -11.229 -12.942 1.00 59.53 124 GLY A N 1
ATOM 921 C CA . GLY A 1 124 ? 3.737 -10.559 -13.208 1.00 59.53 124 GLY A CA 1
ATOM 922 C C . GLY A 1 124 ? 4.024 -9.131 -13.662 1.00 59.53 124 GLY A C 1
ATOM 923 O O . GLY A 1 124 ? 5.031 -8.554 -13.246 1.00 59.53 124 GLY A O 1
ATOM 924 N N . GLN A 1 125 ? 3.181 -8.519 -14.499 1.00 71.00 125 GLN A N 1
ATOM 925 C CA . GLN A 1 125 ? 3.244 -7.061 -14.671 1.00 71.00 125 GLN A CA 1
ATOM 926 C C . GLN A 1 125 ? 3.278 -6.385 -13.291 1.00 71.00 125 GLN A C 1
ATOM 928 O O . GLN A 1 125 ? 2.487 -6.741 -12.417 1.00 71.00 125 GLN A O 1
ATOM 933 N N . LEU A 1 126 ? 4.159 -5.391 -13.099 1.00 81.69 126 LEU A N 1
ATOM 934 C CA . LEU A 1 126 ? 4.338 -4.695 -11.811 1.00 81.69 126 LEU A CA 1
ATOM 935 C C . LEU A 1 126 ? 3.001 -4.162 -11.275 1.00 81.69 126 LEU A C 1
ATOM 937 O O . LEU A 1 126 ? 2.735 -4.166 -10.077 1.00 81.69 126 LEU A O 1
ATOM 941 N N . TYR A 1 127 ? 2.137 -3.761 -12.203 1.00 83.19 127 TYR A N 1
ATOM 942 C CA . TYR A 1 127 ? 0.774 -3.341 -11.940 1.00 83.19 127 TYR A CA 1
ATOM 943 C C . TYR A 1 127 ? -0.078 -4.402 -11.228 1.00 83.19 127 TYR A C 1
ATOM 945 O O . TYR A 1 127 ? -0.751 -4.078 -10.254 1.00 83.19 127 TYR A O 1
ATOM 953 N N . ILE A 1 128 ? -0.030 -5.663 -11.673 1.00 82.38 128 ILE A N 1
ATOM 954 C CA . ILE A 1 128 ? -0.793 -6.764 -11.067 1.00 82.38 128 ILE A CA 1
ATOM 955 C C . ILE A 1 128 ? -0.299 -7.031 -9.648 1.00 82.38 128 ILE A C 1
ATOM 957 O O . ILE A 1 128 ? -1.113 -7.206 -8.750 1.00 82.38 128 ILE A O 1
ATOM 961 N N . TYR A 1 129 ? 1.015 -6.968 -9.420 1.00 84.44 129 TYR A N 1
ATOM 962 C CA . TYR A 1 129 ? 1.584 -7.101 -8.080 1.00 84.44 129 TYR A CA 1
ATOM 963 C C . TYR A 1 129 ? 1.100 -5.987 -7.133 1.00 84.44 129 TYR A C 1
ATOM 965 O O . TYR A 1 129 ? 0.600 -6.269 -6.045 1.00 84.44 129 TYR A O 1
ATOM 973 N N . ILE A 1 130 ? 1.190 -4.718 -7.554 1.00 87.38 130 ILE A N 1
ATOM 974 C CA . ILE A 1 130 ? 0.735 -3.574 -6.740 1.00 87.38 130 ILE A CA 1
ATOM 975 C C . ILE A 1 130 ? -0.768 -3.674 -6.459 1.00 87.38 130 ILE A C 1
ATOM 977 O O . ILE A 1 130 ? -1.208 -3.416 -5.336 1.00 87.38 130 ILE A O 1
ATOM 981 N N . GLN A 1 131 ? -1.560 -4.069 -7.458 1.00 88.06 131 GLN A N 1
ATOM 982 C CA . GLN A 1 131 ? -2.989 -4.301 -7.285 1.00 88.06 131 GLN A CA 1
ATOM 983 C C . GLN A 1 131 ? -3.272 -5.445 -6.313 1.00 88.06 131 GLN A C 1
ATOM 985 O O . GLN A 1 131 ? -4.108 -5.270 -5.433 1.00 88.06 131 GLN A O 1
ATOM 990 N N . ALA A 1 132 ? -2.567 -6.572 -6.418 1.00 87.00 132 ALA A N 1
ATOM 991 C CA . ALA A 1 132 ? -2.736 -7.710 -5.523 1.00 87.00 132 ALA A CA 1
ATOM 992 C C . ALA A 1 132 ? -2.451 -7.314 -4.066 1.00 87.00 132 ALA A C 1
ATOM 994 O O . ALA A 1 132 ? -3.310 -7.493 -3.204 1.00 87.00 132 ALA A O 1
ATOM 995 N N . VAL A 1 133 ? -1.318 -6.660 -3.793 1.00 88.62 133 VAL A N 1
ATOM 996 C CA . VAL A 1 133 ? -0.976 -6.175 -2.442 1.00 88.62 133 VAL A CA 1
ATOM 997 C C . VAL A 1 133 ? -2.029 -5.193 -1.918 1.00 88.62 133 VAL A C 1
ATOM 999 O O . VAL A 1 133 ? -2.498 -5.321 -0.785 1.00 88.62 133 VAL A O 1
ATOM 1002 N N . THR A 1 134 ? -2.462 -4.249 -2.757 1.00 90.62 134 THR A N 1
ATOM 1003 C CA . THR A 1 134 ? -3.527 -3.295 -2.405 1.00 90.62 134 THR A CA 1
ATOM 1004 C C . THR A 1 134 ? -4.838 -4.023 -2.097 1.00 90.62 134 THR A C 1
ATOM 1006 O O . THR A 1 134 ? -5.523 -3.683 -1.137 1.00 90.62 134 THR A O 1
ATOM 1009 N N . SER A 1 135 ? -5.161 -5.069 -2.856 1.00 90.12 135 SER A N 1
ATOM 1010 C CA . SER A 1 135 ? -6.365 -5.887 -2.692 1.00 90.12 135 SER A CA 1
ATOM 1011 C C . SER A 1 135 ? -6.365 -6.723 -1.404 1.00 90.12 135 SER A C 1
ATOM 1013 O O . SER A 1 135 ? -7.424 -7.147 -0.955 1.00 90.12 135 SER A O 1
ATOM 1015 N N . TYR A 1 136 ? -5.208 -6.913 -0.766 1.00 89.12 136 TYR A N 1
ATOM 1016 C CA . TYR A 1 136 ? -5.095 -7.605 0.521 1.00 89.12 136 TYR A CA 1
ATOM 1017 C C . TYR A 1 136 ? -5.145 -6.656 1.724 1.00 89.12 136 TYR A C 1
ATOM 1019 O O . TYR A 1 136 ? -5.543 -7.074 2.808 1.00 89.12 136 TYR A O 1
ATOM 1027 N N . LEU A 1 137 ? -4.766 -5.386 1.547 1.00 90.62 137 LEU A N 1
ATOM 1028 C CA . LEU A 1 137 ? -4.631 -4.415 2.641 1.00 90.62 137 LEU A CA 1
ATOM 1029 C C . LEU A 1 137 ? -5.752 -3.366 2.677 1.00 90.62 137 LEU A C 1
ATOM 1031 O O . LEU A 1 137 ? -6.183 -2.965 3.756 1.00 90.62 137 LEU A O 1
ATOM 1035 N N . ALA A 1 138 ? -6.237 -2.914 1.518 1.00 93.50 138 ALA A N 1
ATOM 1036 C CA . ALA A 1 138 ? -7.241 -1.854 1.427 1.00 93.50 138 ALA A CA 1
ATOM 1037 C C . ALA A 1 138 ? -8.663 -2.286 1.845 1.00 93.50 138 ALA A C 1
ATOM 1039 O O . ALA A 1 138 ? -9.313 -1.511 2.552 1.00 93.50 138 ALA A O 1
ATOM 1040 N N . PRO A 1 139 ? -9.174 -3.486 1.486 1.00 94.06 139 PRO A N 1
ATOM 1041 C CA . PRO A 1 139 ? -10.575 -3.826 1.748 1.00 94.06 139 PRO A CA 1
ATOM 1042 C C . PRO A 1 139 ? -11.003 -3.806 3.223 1.00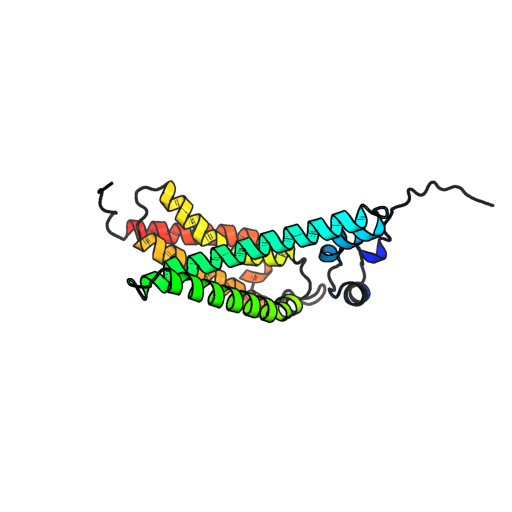 94.06 139 PRO A C 1
ATOM 1044 O O . PRO A 1 139 ? -12.095 -3.305 3.487 1.00 94.06 139 PRO A O 1
ATOM 1047 N N . PRO A 1 140 ? -10.194 -4.274 4.198 1.00 93.56 140 PRO A N 1
ATOM 1048 C CA . PRO A 1 140 ? -10.549 -4.172 5.613 1.00 93.56 140 PRO A CA 1
ATOM 1049 C C . PRO A 1 140 ? -10.755 -2.725 6.073 1.00 93.56 140 PRO A C 1
ATOM 1051 O O . PRO A 1 140 ? -11.727 -2.420 6.762 1.00 93.56 140 PRO A O 1
ATOM 1054 N N . VAL A 1 141 ? -9.870 -1.820 5.641 1.00 94.12 141 VAL A N 1
ATOM 1055 C CA . VAL A 1 141 ? -9.955 -0.386 5.945 1.00 94.12 141 VAL A CA 1
ATOM 1056 C C . VAL A 1 141 ? -11.218 0.198 5.315 1.00 94.12 141 VAL A C 1
ATOM 1058 O O . VAL A 1 141 ? -12.007 0.845 6.000 1.00 94.12 141 VAL A O 1
ATOM 1061 N N . THR A 1 142 ? -11.465 -0.087 4.032 1.00 94.44 142 THR A N 1
ATOM 1062 C CA . THR A 1 142 ? -12.675 0.366 3.333 1.00 94.44 142 THR A CA 1
ATOM 1063 C C . THR A 1 142 ? -13.952 -0.135 4.011 1.00 94.44 142 THR A C 1
ATOM 1065 O O . THR A 1 142 ? -14.873 0.656 4.199 1.00 94.44 142 THR A O 1
ATOM 1068 N N . ALA A 1 143 ? -14.013 -1.402 4.431 1.00 94.75 143 ALA A N 1
ATOM 1069 C CA . ALA A 1 143 ? -15.175 -1.969 5.116 1.00 94.75 143 ALA A CA 1
ATOM 1070 C C . ALA A 1 143 ? -15.496 -1.224 6.422 1.00 94.75 143 ALA A C 1
ATOM 1072 O O . ALA A 1 143 ? -16.648 -0.859 6.659 1.00 94.75 143 ALA A O 1
ATOM 1073 N N . VAL A 1 144 ? -14.475 -0.951 7.243 1.00 94.25 144 VAL A N 1
ATOM 1074 C CA . VAL A 1 144 ? -14.631 -0.198 8.497 1.00 94.25 144 VAL A CA 1
ATOM 1075 C C . VAL A 1 144 ? -15.086 1.235 8.222 1.00 94.25 144 VAL A C 1
ATOM 1077 O O . VAL A 1 144 ? -16.032 1.691 8.857 1.00 94.25 144 VAL A O 1
ATOM 1080 N N . PHE A 1 145 ? -14.478 1.934 7.257 1.00 94.19 145 PHE A N 1
ATOM 1081 C CA . PHE A 1 145 ? -14.865 3.308 6.910 1.00 94.19 145 PHE A CA 1
ATOM 1082 C C . PHE A 1 145 ? -16.298 3.403 6.382 1.00 94.19 145 PHE A C 1
ATOM 1084 O O . PHE A 1 145 ? -17.052 4.277 6.804 1.00 94.19 145 PHE A O 1
ATOM 1091 N N . VAL A 1 146 ? -16.697 2.495 5.488 1.00 94.88 146 VAL A N 1
ATOM 1092 C CA . VAL A 1 146 ? -18.066 2.446 4.958 1.00 94.88 146 VAL A CA 1
ATOM 1093 C C . VAL A 1 146 ? -19.057 2.205 6.098 1.00 94.88 146 VAL A C 1
ATOM 1095 O O . VAL A 1 146 ? -20.030 2.944 6.231 1.00 94.88 146 VAL A O 1
ATOM 1098 N N . LEU A 1 147 ? -18.799 1.233 6.977 1.00 92.69 147 LEU A N 1
ATOM 1099 C CA . LEU A 1 147 ? -19.680 0.971 8.118 1.00 92.69 147 LEU A CA 1
ATOM 1100 C C . LEU A 1 147 ? -19.713 2.132 9.118 1.00 92.69 147 LEU A C 1
ATOM 1102 O O . LEU A 1 147 ? -20.789 2.464 9.603 1.00 92.69 147 LEU A O 1
ATOM 1106 N N . ALA A 1 148 ? -18.585 2.790 9.380 1.00 91.00 148 ALA A N 1
ATOM 1107 C CA . ALA A 1 148 ? -18.526 3.945 10.274 1.00 91.00 148 ALA A CA 1
ATOM 1108 C C . ALA A 1 148 ? -19.359 5.136 9.765 1.00 91.00 148 ALA A C 1
ATOM 1110 O O . ALA A 1 148 ? -19.927 5.875 10.567 1.00 91.00 148 ALA A O 1
ATOM 1111 N N . VAL A 1 149 ? -19.451 5.324 8.443 1.00 91.88 149 VAL A N 1
ATOM 1112 C CA . VAL A 1 149 ? -20.226 6.417 7.832 1.00 91.88 149 VAL A CA 1
ATOM 1113 C C . VAL A 1 149 ? -21.713 6.075 7.727 1.00 91.88 149 VAL A C 1
ATOM 1115 O O . VAL A 1 149 ? -22.557 6.906 8.061 1.00 91.88 149 VAL A O 1
ATOM 1118 N N . PHE A 1 150 ? -22.054 4.871 7.258 1.00 92.81 150 PHE A N 1
ATOM 1119 C CA . PHE A 1 150 ? -23.442 4.514 6.940 1.00 92.81 150 PHE A CA 1
ATOM 1120 C C . PHE A 1 150 ? -24.202 3.855 8.095 1.00 92.81 150 PHE A C 1
ATOM 1122 O O . PHE A 1 150 ? -25.432 3.809 8.053 1.00 92.81 150 PHE A O 1
ATOM 1129 N N . TRP A 1 151 ? -23.515 3.347 9.124 1.00 89.94 151 TRP A N 1
ATOM 1130 C CA . TRP A 1 151 ? -24.157 2.628 10.219 1.00 89.94 151 TRP A CA 1
ATOM 1131 C C . TRP A 1 151 ? -23.896 3.290 11.581 1.00 89.94 151 TRP A C 1
ATOM 1133 O O . TRP A 1 151 ? -22.804 3.173 12.135 1.00 89.94 151 TRP A O 1
ATOM 1143 N N . PRO A 1 152 ? -24.911 3.932 12.192 1.00 83.31 152 PRO A N 1
ATOM 1144 C CA . PRO A 1 152 ? -24.739 4.684 13.440 1.00 83.31 152 PRO A CA 1
ATOM 1145 C C . PRO A 1 152 ? -24.411 3.812 14.660 1.00 83.31 152 PRO A C 1
ATOM 1147 O O . PRO A 1 152 ? -24.058 4.340 15.707 1.00 83.31 152 PRO A O 1
ATOM 1150 N N . ARG A 1 153 ? -24.542 2.484 14.544 1.00 84.56 153 ARG A N 1
ATOM 1151 C CA . ARG A 1 153 ? -24.246 1.523 15.615 1.00 84.56 153 ARG A CA 1
ATOM 1152 C C . ARG A 1 153 ? -22.820 0.961 15.533 1.00 84.56 153 ARG A C 1
ATOM 1154 O O . ARG A 1 153 ? -22.491 0.057 16.291 1.00 84.56 153 ARG A O 1
ATOM 1161 N N . ALA A 1 154 ? -21.991 1.432 14.601 1.00 85.38 154 ALA A N 1
ATOM 1162 C CA . ALA A 1 154 ? -20.607 0.987 14.496 1.00 85.38 154 ALA A CA 1
ATOM 1163 C C . ALA A 1 154 ? -19.808 1.407 15.746 1.00 85.38 154 ALA A C 1
ATOM 1165 O O . ALA A 1 154 ? -19.686 2.594 16.043 1.00 85.38 154 ALA A O 1
ATOM 1166 N N . ASN A 1 155 ? -19.261 0.423 16.463 1.00 88.62 155 ASN A N 1
ATOM 1167 C CA . ASN A 1 155 ? -18.514 0.624 17.707 1.00 88.62 155 ASN A CA 1
ATOM 1168 C C . ASN A 1 155 ? -16.998 0.557 17.493 1.00 88.62 155 ASN A C 1
ATOM 1170 O O . ASN A 1 155 ? -16.527 -0.172 16.618 1.00 88.62 155 ASN A O 1
ATOM 1174 N N . GLU A 1 156 ? -16.228 1.209 18.374 1.00 89.00 156 GLU A N 1
ATOM 1175 C CA . GLU A 1 156 ? -14.755 1.140 18.378 1.00 89.00 156 GLU A CA 1
ATOM 1176 C C . GLU A 1 156 ? -14.255 -0.310 18.476 1.00 89.00 156 GLU A C 1
ATOM 1178 O O . GLU A 1 156 ? -13.409 -0.733 17.692 1.00 89.00 156 GLU A O 1
ATOM 1183 N N . GLN A 1 157 ? -14.846 -1.110 19.368 1.00 88.94 157 GLN A N 1
ATOM 1184 C CA . GLN A 1 157 ? -14.439 -2.501 19.579 1.00 88.94 157 GLN A CA 1
ATOM 1185 C C . GLN A 1 157 ? -14.725 -3.385 18.353 1.00 88.94 157 GLN A C 1
ATOM 1187 O O . GLN A 1 157 ? -13.903 -4.225 17.986 1.00 88.94 157 GLN A O 1
ATOM 1192 N N . GLY A 1 158 ? -15.872 -3.183 17.693 1.00 89.12 158 GLY A N 1
ATOM 1193 C CA . GLY A 1 158 ? -16.220 -3.890 16.459 1.00 89.12 158 GLY A CA 1
ATOM 1194 C C . GLY A 1 158 ? -15.295 -3.504 15.305 1.00 89.12 158 GLY A C 1
ATOM 1195 O O . GLY A 1 158 ? -14.791 -4.379 14.603 1.00 89.12 158 GLY A O 1
ATOM 1196 N N . ALA A 1 159 ? -15.014 -2.207 15.152 1.00 92.56 159 ALA A N 1
ATOM 1197 C CA . ALA A 1 159 ? -14.070 -1.693 14.166 1.00 92.56 159 ALA A CA 1
ATOM 1198 C C . ALA A 1 159 ? -12.651 -2.244 14.384 1.00 92.56 159 ALA A C 1
ATOM 1200 O O . ALA A 1 159 ? -12.022 -2.697 13.429 1.00 92.56 159 ALA A O 1
ATOM 1201 N N . PHE A 1 160 ? -12.173 -2.275 15.632 1.00 92.81 160 PHE A N 1
ATOM 1202 C CA . PHE A 1 160 ? -10.850 -2.788 15.981 1.00 92.81 160 PHE A CA 1
ATOM 1203 C C . PHE A 1 160 ? -10.696 -4.275 15.637 1.00 92.81 160 PHE A C 1
ATOM 1205 O O . PHE A 1 160 ? -9.785 -4.646 14.897 1.00 92.81 160 PHE A O 1
ATOM 1212 N N . TRP A 1 161 ? -11.606 -5.134 16.114 1.00 92.62 161 TRP A N 1
ATOM 1213 C CA . TRP A 1 161 ? -11.533 -6.574 15.837 1.00 92.62 161 TRP A CA 1
ATOM 1214 C C . TRP A 1 161 ? -11.790 -6.909 14.369 1.00 92.62 161 TRP A C 1
ATOM 1216 O O . TRP A 1 161 ? -11.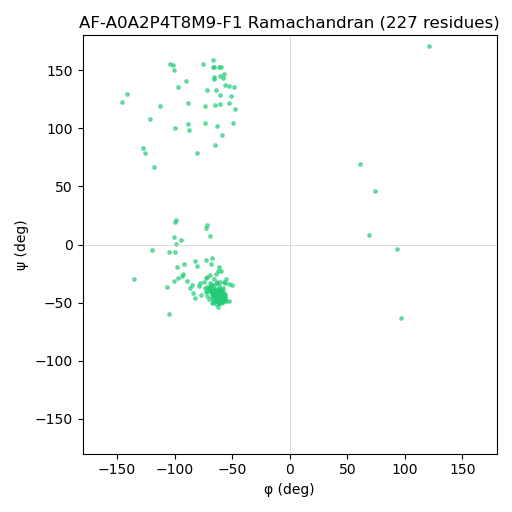144 -7.809 13.835 1.00 92.62 161 TRP A O 1
ATOM 1226 N N . GLY A 1 162 ? -12.675 -6.166 13.701 1.00 93.25 162 GLY A N 1
ATOM 1227 C CA . GLY A 1 162 ? -12.891 -6.291 12.264 1.00 93.25 162 GLY A CA 1
ATOM 1228 C C . GLY A 1 162 ? -11.630 -5.976 11.471 1.00 93.25 162 GLY A C 1
ATOM 1229 O O . GLY A 1 162 ? -11.196 -6.796 10.662 1.00 93.25 162 GLY A O 1
ATOM 1230 N N . LEU A 1 163 ? -10.996 -4.834 11.750 1.00 94.19 163 LEU A N 1
ATOM 1231 C CA . LEU A 1 163 ? -9.753 -4.440 11.094 1.00 94.19 163 LEU A CA 1
ATOM 1232 C C . LEU A 1 163 ? -8.634 -5.455 11.355 1.00 94.19 163 LEU A C 1
ATOM 1234 O O . LEU A 1 163 ? -7.952 -5.852 10.415 1.00 94.19 163 LEU A O 1
ATOM 1238 N N . MET A 1 164 ? -8.476 -5.917 12.599 1.00 94.50 164 MET A N 1
ATOM 1239 C CA . MET A 1 164 ? -7.464 -6.915 12.956 1.00 94.50 164 MET A CA 1
ATOM 1240 C C . MET A 1 164 ? -7.691 -8.255 12.251 1.00 94.50 164 MET A C 1
ATOM 1242 O O . MET A 1 164 ? -6.743 -8.819 11.706 1.00 94.50 164 MET A O 1
ATOM 1246 N N . ALA A 1 165 ? -8.929 -8.757 12.215 1.00 93.81 165 ALA A N 1
ATOM 1247 C CA . ALA A 1 165 ? -9.262 -10.006 11.533 1.00 93.81 165 ALA A CA 1
ATOM 1248 C C . ALA A 1 165 ? -9.073 -9.897 10.011 1.00 93.81 165 ALA A C 1
ATOM 1250 O O . ALA A 1 165 ? -8.480 -10.784 9.396 1.00 93.81 165 ALA A O 1
ATOM 1251 N N . GLY A 1 166 ? -9.529 -8.795 9.409 1.00 93.88 166 GLY A N 1
ATOM 1252 C CA . GLY A 1 166 ? -9.354 -8.524 7.984 1.00 93.88 166 GLY A CA 1
ATOM 1253 C C . GLY A 1 166 ? -7.883 -8.382 7.597 1.00 93.88 166 GLY A C 1
ATOM 1254 O O . GLY A 1 166 ? -7.433 -8.999 6.635 1.00 93.88 166 GLY A O 1
ATOM 1255 N N . LEU A 1 167 ? -7.098 -7.637 8.379 1.00 93.69 167 LEU A N 1
ATOM 1256 C CA . LEU A 1 167 ? -5.664 -7.485 8.139 1.00 93.69 167 LEU A CA 1
ATOM 1257 C C . LEU A 1 167 ? -4.925 -8.819 8.300 1.00 93.69 167 LEU A C 1
ATOM 1259 O O . LEU A 1 167 ? -4.091 -9.154 7.464 1.00 93.69 167 LEU A O 1
ATOM 1263 N N . ALA A 1 168 ? -5.251 -9.609 9.327 1.00 93.88 168 ALA A N 1
ATOM 1264 C CA . ALA A 1 168 ? -4.654 -10.926 9.531 1.00 93.88 1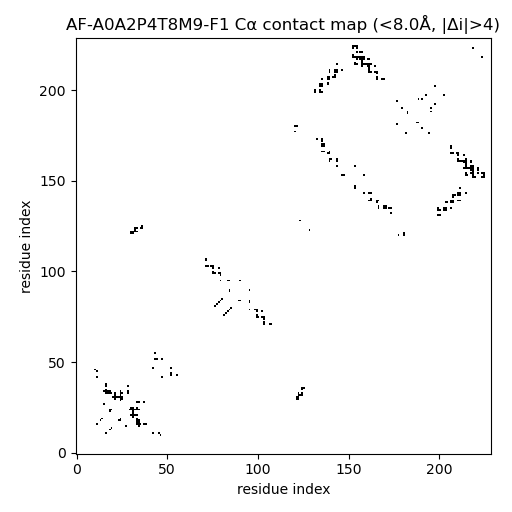68 ALA A CA 1
ATOM 1265 C C . ALA A 1 168 ? -4.947 -11.876 8.359 1.00 93.88 168 ALA A C 1
ATOM 1267 O O . ALA A 1 168 ? -4.035 -12.547 7.877 1.00 93.88 168 ALA A O 1
ATOM 1268 N N . LEU A 1 169 ? -6.186 -11.900 7.856 1.00 91.81 169 LEU A N 1
ATOM 1269 C CA . LEU A 1 169 ? -6.565 -12.730 6.710 1.00 91.81 169 LEU A CA 1
ATOM 1270 C C . LEU A 1 169 ? -5.879 -12.268 5.412 1.00 91.81 169 LEU A C 1
ATOM 1272 O O . LEU A 1 169 ? -5.384 -13.099 4.648 1.00 91.81 169 LEU A O 1
ATOM 1276 N N . GLY A 1 170 ? -5.795 -10.953 5.185 1.00 91.19 170 GLY A N 1
ATOM 1277 C CA . GLY A 1 170 ? -5.067 -10.372 4.055 1.00 91.19 170 GLY A CA 1
ATOM 1278 C C . GLY A 1 170 ? -3.570 -10.692 4.092 1.00 91.19 170 GLY A C 1
ATOM 1279 O O . GLY A 1 170 ? -3.008 -11.159 3.100 1.00 91.19 170 GLY A O 1
ATOM 1280 N N . LEU A 1 171 ? -2.927 -10.529 5.253 1.00 91.25 171 LEU A N 1
ATOM 1281 C CA . LEU A 1 171 ? -1.512 -10.856 5.450 1.00 91.25 171 LEU A CA 1
ATOM 1282 C C . LEU A 1 171 ? -1.238 -12.358 5.338 1.00 91.25 171 LEU A C 1
ATOM 1284 O O . LEU A 1 171 ? -0.229 -12.742 4.752 1.00 91.25 171 LEU A O 1
ATOM 1288 N N . ALA A 1 172 ? -2.134 -13.213 5.838 1.00 89.12 172 ALA A N 1
ATOM 1289 C CA . ALA A 1 172 ? -2.023 -14.659 5.667 1.00 89.12 172 ALA A CA 1
ATOM 1290 C C . ALA A 1 172 ? -2.052 -15.043 4.180 1.00 89.12 172 ALA A C 1
ATOM 1292 O O . ALA A 1 172 ? -1.224 -15.835 3.728 1.00 89.12 172 ALA A O 1
ATOM 1293 N N . ARG A 1 173 ? -2.948 -14.432 3.392 1.00 85.25 173 ARG A N 1
ATOM 1294 C CA . ARG A 1 173 ? -3.014 -14.646 1.941 1.00 85.25 173 ARG A CA 1
ATOM 1295 C C . ARG A 1 173 ? -1.772 -14.126 1.216 1.00 85.25 173 ARG A C 1
ATOM 1297 O O . ARG A 1 173 ? -1.303 -14.800 0.299 1.00 85.25 173 ARG A O 1
ATOM 1304 N N . MET A 1 174 ? -1.238 -12.976 1.631 1.00 85.81 174 MET A N 1
ATOM 1305 C CA . MET A 1 174 ? 0.007 -12.414 1.096 1.00 85.81 174 MET A CA 1
ATOM 1306 C C . MET A 1 174 ? 1.209 -13.321 1.398 1.00 85.81 174 MET A C 1
ATOM 1308 O O . MET A 1 174 ? 1.996 -13.624 0.506 1.00 85.81 174 MET A O 1
ATOM 1312 N N . GLY A 1 175 ? 1.329 -13.805 2.637 1.00 84.75 175 GLY A N 1
ATOM 1313 C CA . GLY A 1 175 ? 2.388 -14.732 3.038 1.00 84.75 175 GLY A CA 1
ATOM 1314 C C . GLY A 1 175 ? 2.314 -16.062 2.288 1.00 84.75 175 GLY A C 1
ATOM 1315 O O . GLY A 1 175 ? 3.340 -16.593 1.872 1.00 84.75 175 GLY A O 1
ATOM 1316 N N . LEU A 1 176 ? 1.101 -16.568 2.048 1.00 82.50 176 LEU A N 1
ATOM 1317 C CA . LEU A 1 176 ? 0.892 -17.801 1.293 1.00 82.50 176 LEU A CA 1
ATOM 1318 C C . LEU A 1 176 ? 1.236 -17.642 -0.196 1.00 82.50 176 LEU A C 1
ATOM 1320 O O . LEU A 1 176 ? 1.745 -18.579 -0.802 1.00 82.50 176 LEU A O 1
ATOM 1324 N N . GLU A 1 177 ? 1.015 -16.459 -0.776 1.00 78.38 177 GLU A N 1
ATOM 1325 C CA . GLU A 1 177 ? 1.437 -16.145 -2.149 1.00 78.38 177 GLU A CA 1
ATOM 1326 C C . GLU A 1 177 ? 2.955 -16.070 -2.284 1.00 78.38 177 GLU A C 1
ATOM 1328 O O . GLU A 1 177 ? 3.520 -16.582 -3.246 1.00 78.38 177 GLU A O 1
ATOM 1333 N N . LEU A 1 178 ? 3.619 -15.481 -1.286 1.00 77.75 178 LEU A N 1
ATOM 1334 C CA . LEU A 1 178 ? 5.074 -15.418 -1.245 1.00 77.75 178 LEU A CA 1
ATOM 1335 C C . LEU A 1 178 ? 5.695 -16.814 -1.057 1.00 77.75 178 LEU A C 1
ATOM 1337 O O . LEU A 1 178 ? 6.744 -17.102 -1.627 1.00 77.75 178 LEU A O 1
ATOM 1341 N N . ALA A 1 179 ? 5.039 -17.690 -0.288 1.00 80.50 179 ALA A N 1
ATOM 1342 C CA . ALA A 1 179 ? 5.464 -19.075 -0.089 1.00 80.50 179 ALA A CA 1
ATOM 1343 C C . ALA A 1 179 ? 5.187 -19.976 -1.309 1.00 80.50 179 ALA A C 1
ATOM 1345 O O . ALA A 1 179 ? 5.950 -20.906 -1.578 1.00 80.50 179 ALA A O 1
ATOM 1346 N N . HIS A 1 180 ? 4.109 -19.707 -2.051 1.00 73.75 180 HIS A N 1
ATOM 1347 C CA . HIS A 1 180 ? 3.707 -20.466 -3.233 1.00 73.75 180 HIS A CA 1
ATOM 1348 C C . HIS A 1 180 ? 3.536 -19.549 -4.452 1.00 73.75 180 HIS A C 1
ATOM 1350 O O . HIS A 1 180 ? 2.401 -19.233 -4.834 1.00 73.75 180 HIS A O 1
ATOM 1356 N N . PRO A 1 181 ? 4.651 -19.148 -5.091 1.00 67.69 181 PRO A N 1
ATOM 1357 C CA . PRO A 1 181 ? 4.599 -18.313 -6.281 1.00 67.69 181 PRO A CA 1
ATOM 1358 C C . PRO A 1 181 ? 3.848 -19.016 -7.415 1.00 67.69 181 PRO A C 1
ATOM 1360 O O . PRO A 1 181 ? 3.817 -20.247 -7.507 1.00 67.69 181 PRO A O 1
ATOM 1363 N N . THR A 1 182 ? 3.245 -18.218 -8.298 1.00 64.81 182 THR A N 1
ATOM 1364 C CA . THR A 1 182 ? 2.555 -18.704 -9.498 1.00 64.81 182 THR A CA 1
ATOM 1365 C C . THR A 1 182 ? 3.481 -19.612 -10.315 1.00 64.81 182 THR A C 1
ATOM 1367 O O . THR A 1 182 ? 4.558 -19.161 -10.724 1.00 64.81 182 THR A O 1
ATOM 1370 N N . PRO A 1 183 ? 3.101 -20.877 -10.572 1.00 62.78 183 PRO A N 1
ATOM 1371 C CA . PRO A 1 183 ? 3.896 -21.765 -11.402 1.00 62.78 183 PRO A CA 1
ATOM 1372 C C . PRO A 1 183 ? 3.940 -21.249 -12.843 1.00 62.78 183 PRO A C 1
ATOM 1374 O O . PRO A 1 183 ? 3.035 -20.560 -13.318 1.00 62.78 183 PRO A O 1
ATOM 1377 N N . ARG A 1 184 ? 5.015 -21.596 -13.554 1.00 61.00 184 ARG A N 1
ATOM 1378 C CA . ARG A 1 184 ? 5.172 -21.267 -14.975 1.00 61.00 184 ARG A CA 1
ATOM 1379 C C . ARG A 1 184 ? 4.142 -22.028 -15.814 1.00 61.00 184 ARG A C 1
ATOM 1381 O O . ARG A 1 184 ? 3.738 -23.133 -15.449 1.00 61.00 184 ARG A O 1
ATOM 1388 N N . CYS A 1 185 ? 3.768 -21.457 -16.961 1.00 58.06 185 CYS A N 1
ATOM 1389 C CA . CYS A 1 185 ? 2.904 -22.127 -17.934 1.00 58.06 185 CYS A CA 1
ATOM 1390 C C . CYS A 1 185 ? 3.453 -23.528 -18.266 1.00 58.06 185 CYS A C 1
ATOM 1392 O O . CYS A 1 185 ? 4.628 -23.666 -18.598 1.00 58.06 185 CYS A O 1
ATOM 1394 N N . GLY A 1 186 ? 2.609 -24.559 -18.151 1.00 55.50 186 GLY A N 1
ATOM 1395 C CA . GLY A 1 186 ? 2.966 -25.957 -18.434 1.00 55.50 186 GLY A CA 1
ATOM 1396 C C . GLY A 1 186 ? 3.449 -26.789 -17.236 1.00 55.50 186 GLY A C 1
ATOM 1397 O O . GLY A 1 186 ? 3.653 -27.990 -17.391 1.00 55.50 186 GLY A O 1
ATOM 1398 N N . VAL A 1 187 ? 3.599 -26.202 -16.042 1.00 62.50 187 VAL A N 1
ATOM 1399 C CA . VAL A 1 187 ? 3.925 -26.937 -14.804 1.00 62.50 187 VAL A CA 1
ATOM 1400 C C . VAL A 1 187 ? 2.635 -27.212 -14.012 1.00 62.50 187 VAL A C 1
ATOM 1402 O O . VAL A 1 187 ? 1.823 -26.297 -13.875 1.00 62.50 187 VAL A O 1
ATOM 1405 N N . PRO A 1 188 ? 2.415 -28.432 -13.474 1.00 62.59 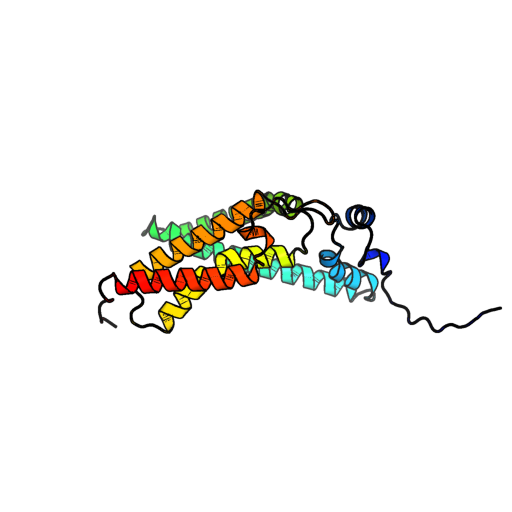188 PRO A N 1
ATOM 1406 C CA . PRO A 1 188 ? 1.236 -28.725 -12.662 1.00 62.59 188 PRO A CA 1
ATOM 1407 C C . PRO A 1 188 ? 1.187 -27.833 -11.416 1.00 62.59 188 PRO A C 1
ATOM 1409 O O . PRO A 1 188 ? 2.158 -27.747 -10.659 1.00 62.59 188 PRO A O 1
ATOM 1412 N N . ASP A 1 189 ? 0.045 -27.177 -11.209 1.00 64.38 189 ASP A N 1
ATOM 1413 C CA . ASP A 1 189 ? -0.165 -26.257 -10.097 1.00 64.38 189 ASP A CA 1
ATOM 1414 C C . ASP A 1 189 ? -0.318 -27.028 -8.779 1.00 64.38 189 ASP A C 1
ATOM 1416 O O . ASP A 1 189 ? -1.207 -27.863 -8.626 1.00 64.38 189 ASP A O 1
ATOM 1420 N N . ARG A 1 190 ? 0.588 -26.775 -7.829 1.00 64.62 190 ARG A N 1
ATOM 1421 C CA . ARG A 1 190 ? 0.572 -27.375 -6.483 1.00 64.62 190 ARG A CA 1
ATOM 1422 C C . ARG A 1 190 ? 0.010 -26.426 -5.426 1.00 64.62 190 ARG A C 1
ATOM 1424 O O . ARG A 1 190 ? 0.101 -26.725 -4.235 1.00 64.62 190 ARG A O 1
ATOM 1431 N N . ARG A 1 191 ? -0.514 -25.266 -5.832 1.00 67.38 191 ARG A N 1
ATOM 1432 C CA . ARG A 1 191 ? -1.092 -24.298 -4.902 1.00 67.38 191 ARG A CA 1
ATOM 1433 C C . ARG A 1 191 ? -2.348 -24.882 -4.247 1.00 67.38 191 ARG A C 1
ATOM 1435 O O . ARG A 1 191 ? -3.096 -25.613 -4.897 1.00 67.38 191 ARG A O 1
ATOM 1442 N N . PRO A 1 192 ? -2.604 -24.577 -2.963 1.00 72.38 192 PRO A N 1
ATOM 1443 C CA . PRO A 1 192 ? -3.874 -24.930 -2.340 1.00 72.38 192 PRO A CA 1
ATOM 1444 C C . PRO A 1 192 ? -5.031 -24.309 -3.138 1.00 72.38 192 PRO A C 1
ATOM 1446 O O . PRO A 1 192 ? -4.888 -23.211 -3.674 1.00 72.38 192 PRO A O 1
ATOM 1449 N N . TRP A 1 193 ? -6.179 -24.990 -3.194 1.00 66.88 193 TRP A N 1
ATOM 1450 C CA . TRP A 1 193 ? -7.367 -24.574 -3.966 1.00 66.88 193 TRP A CA 1
ATOM 1451 C C . TRP A 1 193 ? -7.777 -23.109 -3.712 1.00 66.88 193 TRP A C 1
ATOM 1453 O O . TRP A 1 193 ? -8.143 -22.383 -4.631 1.00 66.88 193 TRP A O 1
ATOM 1463 N N . LEU A 1 194 ? -7.589 -22.629 -2.477 1.00 64.94 194 LEU A N 1
ATOM 1464 C CA . LEU A 1 194 ? -7.836 -21.244 -2.061 1.00 64.94 194 LEU A CA 1
ATOM 1465 C C . LEU A 1 194 ? -6.963 -20.196 -2.792 1.00 64.94 194 LEU A C 1
ATOM 1467 O O . LEU A 1 194 ? -7.317 -19.022 -2.839 1.00 64.94 194 LEU A O 1
ATOM 1471 N N . LEU A 1 195 ? -5.809 -20.595 -3.332 1.00 66.06 195 LEU A N 1
ATOM 1472 C CA . LEU A 1 195 ? -4.906 -19.749 -4.124 1.00 66.06 195 LEU A CA 1
ATOM 1473 C C . LEU A 1 195 ? -5.053 -19.966 -5.630 1.00 66.06 195 LEU A C 1
ATOM 1475 O O . LEU A 1 195 ? -4.790 -19.037 -6.390 1.00 66.06 195 LEU A O 1
ATOM 1479 N N . ALA A 1 196 ? -5.405 -21.183 -6.046 1.00 62.94 196 ALA A N 1
ATOM 1480 C CA . ALA A 1 196 ? -5.492 -21.551 -7.455 1.00 62.94 196 ALA A CA 1
ATOM 1481 C C . ALA A 1 196 ? -6.767 -21.001 -8.115 1.00 62.94 196 ALA A C 1
ATOM 1483 O O . ALA A 1 196 ? -6.691 -20.428 -9.200 1.00 62.94 196 ALA A O 1
ATOM 1484 N N . ASP A 1 197 ? -7.912 -21.100 -7.432 1.00 67.25 197 ASP A N 1
ATOM 1485 C CA . ASP A 1 197 ? -9.221 -20.791 -8.028 1.00 67.25 197 ASP A CA 1
ATOM 1486 C C . ASP A 1 197 ? -9.720 -19.372 -7.708 1.00 67.25 197 ASP A C 1
ATOM 1488 O O . ASP A 1 197 ? -10.585 -18.824 -8.393 1.00 67.25 197 ASP A O 1
ATOM 1492 N N . LEU A 1 198 ? -9.172 -18.744 -6.662 1.00 74.25 198 LEU A N 1
ATOM 1493 C CA . LEU A 1 198 ? -9.614 -17.441 -6.167 1.00 74.25 198 LEU A CA 1
ATOM 1494 C C . LEU A 1 198 ? -8.705 -16.314 -6.666 1.00 74.25 198 LEU A C 1
ATOM 1496 O O . LEU A 1 198 ? -7.635 -16.041 -6.116 1.00 74.25 198 LEU A O 1
ATOM 1500 N N . HIS A 1 199 ? -9.177 -15.617 -7.701 1.00 82.12 199 HIS A N 1
ATOM 1501 C CA . HIS A 1 199 ? -8.537 -14.405 -8.205 1.00 82.12 199 HIS A CA 1
ATOM 1502 C C . HIS A 1 199 ? -8.480 -13.316 -7.118 1.00 82.12 199 HIS A C 1
ATOM 1504 O O . HIS A 1 199 ? -9.421 -13.169 -6.331 1.00 82.12 199 HIS A O 1
ATOM 1510 N N . TYR A 1 200 ? -7.410 -12.512 -7.097 1.00 81.00 200 TYR A N 1
ATOM 1511 C CA . TYR A 1 200 ? -7.168 -11.512 -6.044 1.00 81.00 200 TYR A CA 1
ATOM 1512 C C . TYR A 1 200 ? -8.330 -10.513 -5.883 1.00 81.00 200 TYR A C 1
ATOM 1514 O O . TYR A 1 200 ? -8.661 -10.117 -4.768 1.00 81.00 200 TYR A O 1
ATOM 1522 N N . LEU A 1 201 ? -9.026 -10.175 -6.976 1.00 84.06 201 LEU A N 1
ATOM 1523 C CA . LEU A 1 201 ? -10.185 -9.278 -6.945 1.00 84.06 201 LEU A CA 1
ATOM 1524 C C . LEU A 1 201 ? -11.399 -9.894 -6.227 1.00 84.06 201 LEU A C 1
ATOM 1526 O O . LEU A 1 201 ? -12.073 -9.221 -5.449 1.00 84.06 201 LEU A O 1
ATOM 1530 N N . HIS A 1 202 ? -11.671 -11.181 -6.457 1.00 87.44 202 HIS A N 1
ATOM 1531 C CA . HIS A 1 202 ? -12.743 -11.894 -5.759 1.00 87.44 202 HIS A CA 1
ATOM 1532 C C . HIS A 1 202 ? -12.402 -12.075 -4.281 1.00 87.44 202 HIS A C 1
ATOM 1534 O O . HIS A 1 202 ? -13.257 -11.874 -3.419 1.00 87.44 202 HIS A O 1
ATOM 1540 N N . PHE A 1 203 ? -11.136 -12.371 -3.983 1.00 87.38 203 PHE A N 1
ATOM 1541 C CA . PHE A 1 203 ? -10.646 -12.430 -2.613 1.00 87.38 203 PHE A CA 1
ATOM 1542 C C . PHE A 1 203 ? -10.822 -11.090 -1.887 1.00 87.38 203 PHE A C 1
ATOM 1544 O O . PHE A 1 203 ? -11.284 -11.081 -0.753 1.00 87.38 203 PHE A O 1
ATOM 1551 N N . ALA A 1 204 ? -10.545 -9.959 -2.539 1.00 89.62 204 ALA A N 1
ATOM 1552 C CA . ALA A 1 204 ? -10.743 -8.633 -1.953 1.00 89.62 204 ALA A CA 1
ATOM 1553 C C . ALA A 1 204 ? -12.208 -8.349 -1.590 1.00 89.62 204 ALA A C 1
ATOM 1555 O O . ALA A 1 204 ? -12.488 -7.804 -0.521 1.00 89.62 204 ALA A O 1
ATOM 1556 N N . ALA A 1 205 ? -13.152 -8.752 -2.447 1.00 90.75 205 ALA A N 1
ATOM 1557 C CA . ALA A 1 205 ? -14.580 -8.628 -2.160 1.00 90.75 205 ALA A CA 1
ATOM 1558 C C . ALA A 1 205 ? -14.996 -9.501 -0.964 1.00 90.75 205 ALA A C 1
ATOM 1560 O O . ALA A 1 205 ? -15.700 -9.027 -0.070 1.00 90.75 205 ALA A O 1
ATOM 1561 N N . LEU A 1 206 ? -14.512 -10.747 -0.909 1.00 91.19 206 LEU A N 1
ATOM 1562 C CA . LEU A 1 206 ? -14.740 -11.644 0.226 1.00 91.19 206 LEU A CA 1
ATOM 1563 C C . LEU A 1 206 ? -14.133 -11.081 1.514 1.00 91.19 206 LEU A C 1
ATOM 1565 O O . LEU A 1 206 ? -14.813 -11.050 2.532 1.0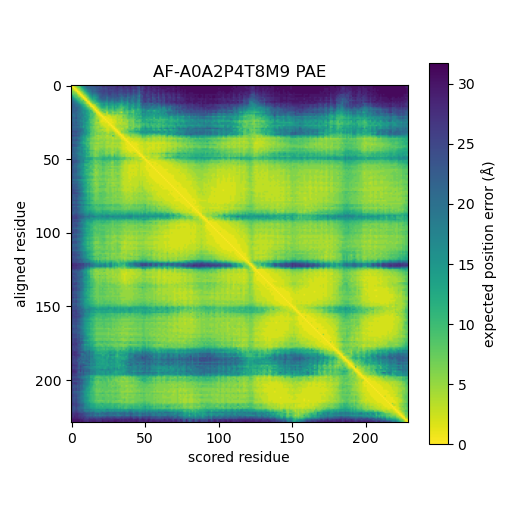0 91.19 206 LEU A O 1
ATOM 1569 N N . LEU A 1 207 ? -12.904 -10.567 1.455 1.00 92.12 207 LEU A N 1
ATOM 1570 C CA . LEU A 1 207 ? -12.198 -9.966 2.584 1.00 92.12 207 LEU A CA 1
ATOM 1571 C C . LEU A 1 207 ? -12.946 -8.748 3.140 1.00 92.12 207 LEU A C 1
ATOM 1573 O O . LEU A 1 207 ? -13.074 -8.596 4.357 1.00 92.12 207 LEU A O 1
ATOM 1577 N N . CYS A 1 208 ? -13.472 -7.899 2.253 1.00 93.75 208 CYS A N 1
ATOM 1578 C CA . CYS A 1 208 ? -14.328 -6.772 2.614 1.00 93.75 208 CYS A CA 1
ATOM 1579 C C . CYS A 1 208 ? -15.592 -7.256 3.339 1.00 93.75 208 CYS A C 1
ATOM 1581 O O . CYS A 1 208 ? -15.906 -6.779 4.430 1.00 93.75 208 CYS A O 1
ATOM 1583 N N . ALA A 1 209 ? -16.277 -8.255 2.773 1.00 94.12 209 ALA A N 1
ATOM 1584 C CA . ALA A 1 209 ? -17.508 -8.804 3.331 1.00 94.12 209 ALA A CA 1
ATOM 1585 C C . ALA A 1 209 ? -17.286 -9.473 4.697 1.00 94.12 209 ALA A C 1
ATOM 1587 O O . ALA A 1 209 ? -18.036 -9.207 5.635 1.00 94.12 209 ALA A O 1
ATOM 1588 N N . THR A 1 210 ? -16.239 -10.289 4.847 1.00 93.31 210 THR A N 1
ATOM 1589 C CA . THR A 1 210 ? -15.904 -10.934 6.125 1.00 93.31 210 THR A CA 1
ATOM 1590 C C . THR A 1 210 ? -15.485 -9.913 7.172 1.00 93.31 210 THR A C 1
ATOM 1592 O O . THR A 1 210 ? -15.910 -10.018 8.318 1.00 93.31 210 THR A O 1
ATOM 1595 N N . THR A 1 211 ? -14.713 -8.889 6.789 1.00 94.00 211 THR A N 1
ATOM 1596 C CA . THR A 1 211 ? -14.357 -7.794 7.704 1.00 94.00 211 THR A CA 1
ATOM 1597 C C . THR A 1 211 ? -15.613 -7.068 8.169 1.00 94.00 211 THR A C 1
ATOM 1599 O O . THR A 1 211 ? -15.816 -6.903 9.369 1.00 94.00 211 THR A O 1
ATOM 1602 N N . GLY A 1 212 ? -16.502 -6.708 7.240 1.00 93.50 212 GLY A N 1
ATOM 1603 C CA . GLY A 1 212 ? -17.772 -6.068 7.563 1.00 93.50 212 GLY A CA 1
ATOM 1604 C C . GLY A 1 212 ? -18.643 -6.924 8.484 1.00 93.50 212 GLY A C 1
ATOM 1605 O O . GLY A 1 212 ? -19.184 -6.410 9.458 1.00 93.50 212 GLY A O 1
ATOM 1606 N N . ALA A 1 213 ? -18.713 -8.236 8.249 1.00 94.19 213 ALA A N 1
ATOM 1607 C CA . ALA A 1 213 ? -19.440 -9.163 9.113 1.00 94.19 213 ALA A CA 1
ATOM 1608 C C . ALA A 1 213 ? -18.870 -9.204 10.542 1.00 94.19 213 ALA A C 1
ATOM 1610 O O . ALA A 1 213 ? -19.642 -9.198 11.500 1.00 94.19 213 ALA A O 1
ATOM 1611 N N . VAL A 1 214 ? -17.542 -9.184 10.703 1.00 93.81 214 VAL A N 1
ATOM 1612 C CA . VAL A 1 214 ? -16.895 -9.121 12.026 1.00 93.81 214 VAL A CA 1
ATOM 1613 C C . VAL A 1 214 ? -17.166 -7.780 12.709 1.00 93.81 214 VAL A C 1
ATOM 1615 O O . VAL A 1 214 ? -17.489 -7.768 13.895 1.00 93.81 214 VAL A O 1
ATOM 1618 N N . VAL A 1 215 ? -17.111 -6.660 11.979 1.00 93.62 215 VAL A N 1
ATOM 1619 C CA . VAL A 1 215 ? -17.458 -5.335 12.529 1.00 93.62 215 VAL A CA 1
ATOM 1620 C C . VAL A 1 215 ? -18.913 -5.308 12.992 1.00 93.62 215 VAL A C 1
ATOM 1622 O O . VAL A 1 215 ? -19.199 -4.818 14.086 1.00 93.62 215 VAL A O 1
ATOM 1625 N N . VAL A 1 216 ? -19.830 -5.856 12.191 1.00 92.88 216 VAL A N 1
ATOM 1626 C CA . VAL A 1 216 ? -21.257 -5.946 12.520 1.00 92.88 216 VAL A CA 1
ATOM 1627 C C . VAL A 1 216 ? -21.489 -6.835 13.731 1.00 92.88 216 VAL A C 1
ATOM 1629 O O . VAL A 1 216 ? -22.110 -6.388 14.693 1.00 92.88 216 VAL A O 1
ATOM 1632 N N . GLY A 1 217 ? -20.941 -8.049 13.736 1.00 91.06 217 GLY A N 1
ATOM 1633 C CA . GLY A 1 217 ? -21.043 -8.968 14.868 1.00 91.06 217 GLY A CA 1
ATOM 1634 C C . GLY A 1 217 ? -20.476 -8.360 16.150 1.00 91.06 217 GLY A C 1
ATOM 1635 O O . GLY A 1 217 ? -21.167 -8.303 17.165 1.00 91.06 217 GLY A O 1
ATOM 1636 N N . GLY A 1 218 ? -19.264 -7.805 16.085 1.00 89.75 218 GLY A N 1
ATOM 1637 C CA . GLY A 1 218 ? -18.617 -7.147 17.218 1.00 89.75 218 GLY A CA 1
ATOM 1638 C C . GLY A 1 218 ? -19.408 -5.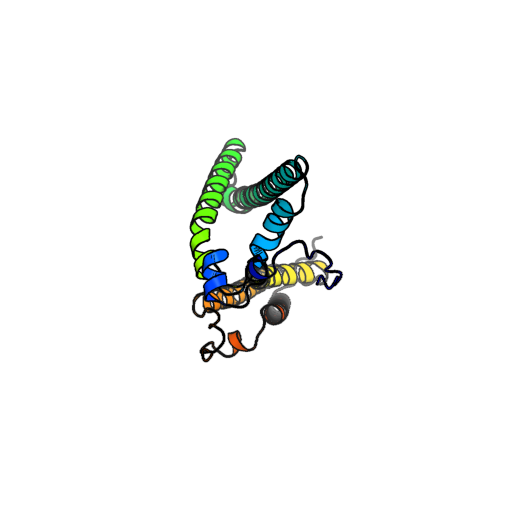946 17.737 1.00 89.75 218 GLY A C 1
ATOM 1639 O O . GLY A 1 218 ? -19.562 -5.795 18.945 1.00 89.75 218 GLY A O 1
ATOM 1640 N N . SER A 1 219 ? -19.975 -5.126 16.850 1.00 89.94 219 SER A N 1
ATOM 1641 C CA . SER A 1 219 ? -20.781 -3.959 17.242 1.00 89.94 219 SER A CA 1
ATOM 1642 C C . SER A 1 219 ? -22.152 -4.337 17.816 1.00 89.94 219 SER A C 1
ATOM 1644 O O . SER A 1 219 ? -22.689 -3.617 18.649 1.00 89.94 219 SER A O 1
ATOM 1646 N N . LEU A 1 220 ? -22.730 -5.473 17.412 1.00 89.44 220 LEU A N 1
ATOM 1647 C CA . LEU A 1 220 ? -23.985 -5.975 17.984 1.00 89.44 220 LEU A CA 1
ATOM 1648 C C . LEU A 1 220 ? -23.787 -6.639 19.352 1.00 89.44 220 LEU A C 1
ATOM 1650 O O . LEU A 1 220 ? -24.679 -6.556 20.194 1.00 89.44 220 LEU A O 1
ATOM 1654 N N . MET A 1 221 ? -22.640 -7.289 19.565 1.00 89.56 221 MET A N 1
ATOM 1655 C CA . MET A 1 221 ? -22.293 -7.965 20.821 1.00 89.56 221 MET A CA 1
ATOM 1656 C C . MET A 1 221 ? -21.733 -7.016 21.890 1.00 89.56 221 MET A C 1
ATOM 1658 O O . MET A 1 221 ? -21.640 -7.399 23.054 1.00 89.56 221 MET A O 1
ATOM 1662 N N . THR A 1 222 ? -21.353 -5.794 21.515 1.00 87.81 222 THR A N 1
ATOM 1663 C CA . THR A 1 222 ? -20.839 -4.772 22.436 1.00 87.81 222 THR A CA 1
ATOM 1664 C C . THR A 1 222 ? -21.886 -3.698 22.737 1.00 87.81 222 THR A C 1
ATOM 1666 O O . THR A 1 222 ? -22.818 -3.506 21.951 1.00 87.81 222 THR A O 1
ATOM 1669 N N . PRO A 1 223 ? -21.783 -3.009 23.893 1.00 80.56 223 PRO A N 1
ATOM 1670 C CA . PRO A 1 223 ? -22.710 -1.936 24.237 1.00 80.56 223 PRO A CA 1
ATOM 1671 C C . PRO A 1 223 ? -22.702 -0.841 23.160 1.00 80.56 223 PRO A C 1
ATOM 1673 O O . PRO A 1 223 ? -21.646 -0.570 22.588 1.00 80.56 223 PRO A O 1
ATOM 1676 N N . PRO A 1 224 ? -23.859 -0.226 22.854 1.00 79.94 224 PRO A N 1
ATOM 1677 C CA . PRO A 1 224 ? -23.940 0.830 21.851 1.00 79.94 224 PRO A CA 1
ATOM 1678 C C . PRO A 1 224 ? -23.039 2.015 22.230 1.00 79.94 224 PRO A C 1
ATOM 1680 O O . PRO A 1 224 ? -22.797 2.237 23.422 1.00 79.94 224 PRO A O 1
ATOM 1683 N N . PRO A 1 225 ? -22.559 2.788 21.241 1.00 78.88 225 PRO A N 1
ATOM 1684 C CA . PRO A 1 225 ? -21.718 3.932 21.527 1.00 78.88 225 PRO A CA 1
ATOM 1685 C C . PRO A 1 225 ? -22.552 4.978 22.288 1.00 78.88 225 PRO A C 1
ATOM 1687 O O . PRO A 1 225 ? -23.749 5.117 22.006 1.00 78.88 225 PRO A O 1
ATOM 1690 N N . PRO A 1 226 ? -21.968 5.685 23.274 1.00 75.44 226 PRO A N 1
ATOM 1691 C CA . PRO A 1 226 ? -22.679 6.723 24.012 1.00 75.44 226 PRO A CA 1
ATOM 1692 C C . PRO A 1 226 ? -23.226 7.770 23.036 1.00 75.44 226 PRO A C 1
ATOM 1694 O O . PRO A 1 226 ? -22.547 8.162 22.088 1.00 75.44 226 PRO A O 1
ATOM 1697 N N . SER A 1 227 ? -24.466 8.210 23.254 1.00 65.69 227 SER A N 1
ATOM 1698 C CA . SER A 1 227 ? -25.178 9.143 22.370 1.00 65.69 227 SER A CA 1
ATOM 1699 C C . SER A 1 227 ? -24.672 10.587 22.442 1.00 65.69 227 SER A C 1
ATOM 1701 O O . SER A 1 227 ? -25.353 11.481 21.946 1.00 65.69 227 SER A O 1
ATOM 1703 N N . ASP A 1 228 ? -23.505 10.824 23.041 1.00 57.50 228 ASP A N 1
ATOM 1704 C CA . ASP A 1 228 ? -22.913 12.153 23.160 1.00 57.50 228 ASP A CA 1
ATOM 1705 C C . ASP A 1 228 ? -22.219 12.523 21.843 1.00 57.50 228 ASP A C 1
ATOM 1707 O O . ASP A 1 228 ? -21.004 12.395 21.672 1.00 57.50 228 ASP A O 1
ATOM 1711 N N . ARG A 1 229 ? -23.048 12.939 20.882 1.00 48.53 229 ARG A N 1
ATOM 1712 C CA . ARG A 1 229 ? -22.678 13.912 19.853 1.00 48.53 229 ARG A CA 1
ATOM 1713 C C . ARG A 1 229 ? -23.100 15.301 20.300 1.00 48.53 229 ARG A C 1
ATOM 1715 O O . ARG A 1 229 ? -24.252 15.425 20.768 1.00 48.53 229 ARG A O 1
#

InterPro domains:
  IPR001734 Sodium/solute symporter [PF00474] (15-166)
  IPR001734 Sodium/solute symporter [PS50283] (35-180)
  IPR018212 Sodium/solute symporter, conserved site [PS00457] (148-168)
  IPR038377 Sodium/glucose symporter superfamily [G3DSA:1.20.1730.10] (10-229)